Protein 5OLU (pdb70)

Secondary structure (DSSP, 8-state):
---SEEEEEE-TTSS-EEEEEEE--SSPP-EEEEEE--TT--GGGGHHHHHHHHHTTEEEEEEEPTTSHHHHHHHT-SS---SS-TTHHHHHHHHHHHHHHHHSTTS-EEEEEETHHHHHHHHHHHHS-TTEEEEEEES--SS-TTHHHHHHHHHHHHHTT-TTS--HHHHHHHHTTTTTTSSS-SSTTGGG-S-HHHHHHHHH-TTS-SSS---HHHHHHHHHHHHTT-HHHHHTTS-TTS-EEEEEETT-GGGTTTHHHHHHHHHHHHTT--EEEEEETT--S-TTT-TTTHHHHHHHHHHHHHHHH-

Structure (mmCIF, N/CA/C/O backbone):
data_5OLU
#
_entry.id   5OLU
#
_cell.length_a   137.644
_cell.length_b   137.644
_cell.length_c   83.636
_cell.angle_alpha   90.00
_cell.angle_beta   90.00
_cell.angle_gamma   120.00
#
_symmetry.space_group_name_H-M   'P 63 2 2'
#
loop_
_entity.id
_entity.type
_entity.pdbx_description
1 polymer 'Alpha/beta hydrolase family protein'
2 non-polymer GLYCEROL
3 non-polymer 'CHLORIDE ION'
4 non-polymer DI(HYDROXYETHYL)ETHER
5 non-polymer 'ACETATE ION'
6 water water
#
loop_
_atom_site.group_PDB
_atom_site.id
_atom_site.type_symbol
_atom_site.label_atom_id
_atom_site.label_alt_id
_atom_site.label_comp_id
_atom_site.label_asym_id
_atom_site.label_entity_id
_atom_site.label_seq_id
_atom_site.pdbx_PDB_ins_code
_atom_site.Cartn_x
_atom_site.Cartn_y
_atom_site.Cartn_z
_atom_site.occupancy
_atom_site.B_iso_or_equiv
_atom_site.auth_seq_id
_atom_site.auth_comp_id
_atom_site.auth_asym_id
_atom_site.auth_atom_id
_atom_site.pdbx_PDB_model_num
ATOM 1 N N . THR A 1 36 ? -37.507 -16.133 -0.737 1.00 67.74 0 THR A N 1
ATOM 2 C CA . THR A 1 36 ? -38.042 -17.282 -1.462 1.00 68.89 0 THR A CA 1
ATOM 3 C C . THR A 1 36 ? -38.233 -16.967 -2.956 1.00 60.65 0 THR A C 1
ATOM 4 O O . THR A 1 36 ? -39.197 -16.313 -3.345 1.00 57.45 0 THR A O 1
ATOM 8 N N . MET A 1 37 ? -37.301 -17.443 -3.781 1.00 37.95 1 MET A N 1
ATOM 9 C CA . MET A 1 37 ? -37.305 -17.190 -5.218 1.00 25.12 1 MET A CA 1
ATOM 10 C C . MET A 1 37 ? -38.167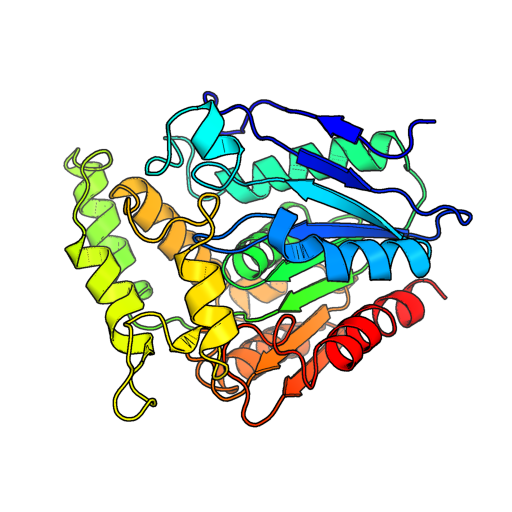 -18.214 -5.941 1.00 26.85 1 MET A C 1
ATOM 11 O O . MET A 1 37 ? -38.183 -19.393 -5.574 1.00 26.98 1 MET A O 1
ATOM 17 N N . ALA A 1 38 ? -38.870 -17.762 -6.987 1.00 19.25 2 ALA A N 1
ATOM 18 C CA . ALA A 1 38 ? -39.593 -18.682 -7.852 1.00 12.92 2 ALA A CA 1
ATOM 19 C C . ALA A 1 38 ? -38.648 -19.135 -8.963 1.00 29.17 2 ALA A C 1
ATOM 20 O O . ALA A 1 38 ? -37.612 -19.751 -8.684 1.00 29.82 2 ALA A O 1
ATOM 22 N N . PHE A 1 39 ? -38.979 -18.818 -10.211 1.00 16.66 3 PHE A N 1
ATOM 23 C CA . PHE A 1 39 ? -38.163 -19.189 -11.373 1.00 12.21 3 PHE A CA 1
ATOM 24 C C . PHE A 1 39 ? -36.749 -18.629 -11.280 1.00 14.54 3 PHE A C 1
ATOM 25 O O . PHE A 1 39 ? -36.562 -17.433 -11.065 1.00 15.96 3 PHE A O 1
ATOM 42 N N . GLN A 1 40 ? -35.751 -19.494 -11.489 1.00 11.83 4 GLN A N 1
ATOM 43 C CA . GLN A 1 40 ? -34.351 -19.108 -11.348 1.00 13.24 4 GLN A CA 1
ATOM 44 C C . GLN A 1 40 ? -33.527 -19.603 -12.520 1.00 13.74 4 GLN A C 1
ATOM 45 O O . GLN A 1 40 ? -33.724 -20.714 -13.012 1.00 12.33 4 GLN A O 1
ATOM 59 N N . GLU A 1 41 ? -32.586 -18.765 -12.936 1.00 13.39 5 GLU A N 1
ATOM 60 C CA . GLU A 1 41 ? -31.634 -19.060 -13.996 1.00 12.26 5 GLU A CA 1
ATOM 61 C C . GLU A 1 41 ? -30.251 -18.878 -13.391 1.00 17.97 5 GLU A C 1
ATOM 62 O O . GLU A 1 41 ? -29.870 -17.754 -13.032 1.00 18.28 5 GLU A O 1
ATOM 74 N N . LEU A 1 42 ? -29.505 -19.974 -13.248 1.00 15.00 6 LEU A N 1
ATOM 75 C CA . LEU A 1 42 ? -28.294 -19.935 -12.442 1.00 17.46 6 LEU A CA 1
ATOM 76 C C . LEU A 1 42 ? -27.145 -20.656 -13.132 1.00 16.99 6 LEU A C 1
ATOM 77 O O . LEU A 1 42 ? -27.286 -21.256 -14.202 1.00 13.96 6 LEU A O 1
ATOM 93 N N . SER A 1 43 ? -25.977 -20.569 -12.504 1.00 17.69 7 SER A N 1
ATOM 94 C CA A SER A 1 43 ? -24.789 -21.215 -13.029 0.51 19.56 7 SER A CA 1
ATOM 95 C CA B SER A 1 43 ? -24.792 -21.226 -13.027 0.49 19.66 7 SER A CA 1
ATOM 96 C C . SER A 1 43 ? -23.905 -21.615 -11.858 1.00 20.00 7 SER A C 1
ATOM 97 O O . SER A 1 43 ? -23.864 -20.926 -10.836 1.00 19.13 7 SER A O 1
ATOM 110 N N . PHE A 1 44 ? -23.202 -22.738 -12.011 1.00 17.52 8 PHE A N 1
ATOM 111 C CA . PHE A 1 44 ? -22.210 -23.143 -11.022 1.00 18.10 8 PHE A CA 1
ATOM 112 C C . PHE A 1 44 ? -21.035 -23.810 -11.727 1.00 18.65 8 PHE A C 1
ATOM 113 O O . PHE A 1 44 ? -21.188 -24.387 -12.809 1.00 15.26 8 PHE A O 1
ATOM 130 N N . GLN A 1 45 ? -19.859 -23.739 -11.103 1.00 19.47 9 GLN A N 1
ATOM 131 C CA . GLN A 1 45 ? -18.685 -24.346 -11.713 1.00 20.52 9 GLN A CA 1
ATOM 132 C C . GLN A 1 45 ? -18.780 -25.864 -11.664 1.00 18.39 9 GLN A C 1
ATOM 133 O O . GLN A 1 45 ? -19.129 -26.460 -10.635 1.00 17.91 9 GLN A O 1
ATOM 147 N N . SER A 1 46 ? -18.445 -26.483 -12.791 1.00 16.78 10 SER A N 1
ATOM 148 C CA . SER A 1 46 ? -18.435 -27.931 -12.915 1.00 17.81 10 SER A CA 1
ATOM 149 C C . SER A 1 46 ? -17.344 -28.561 -12.057 1.00 17.75 10 SER A C 1
ATOM 150 O O . SER A 1 46 ? -16.308 -27.952 -11.764 1.00 17.74 10 SER A O 1
ATOM 158 N N . PHE A 1 47 ? -17.596 -29.809 -11.670 1.00 15.32 11 PHE A N 1
ATOM 159 C CA . PHE A 1 47 ? -16.579 -30.673 -11.084 1.00 16.20 11 PHE A CA 1
ATOM 160 C C . PHE A 1 47 ? -15.328 -30.762 -11.958 1.00 17.05 11 PHE A C 1
ATOM 161 O O . PHE A 1 47 ? -14.232 -31.007 -11.436 1.00 18.17 11 PHE A O 1
ATOM 178 N N . ASN A 1 48 ? -15.446 -30.540 -13.274 1.00 18.04 12 ASN A N 1
ATOM 179 C CA . ASN A 1 48 ? -14.250 -30.628 -14.110 1.00 17.96 12 ASN A CA 1
ATOM 180 C C . ASN A 1 48 ? -13.351 -29.411 -13.966 1.00 21.70 12 ASN A C 1
ATOM 181 O O . ASN A 1 48 ? -12.221 -29.422 -14.484 1.00 20.49 12 ASN A O 1
ATOM 192 N N . GLY A 1 49 ? -13.796 -28.391 -13.237 1.00 20.82 13 GLY A N 1
ATOM 193 C CA . GLY A 1 49 ? -12.957 -27.258 -12.932 1.00 21.52 13 GLY A CA 1
ATOM 194 C C . GLY A 1 49 ? -12.842 -26.228 -14.027 1.00 24.65 13 GLY A C 1
ATOM 195 O O . GLY A 1 49 ? -12.063 -25.278 -13.871 1.00 25.32 13 GLY A O 1
ATOM 199 N N . LYS A 1 50 ? -13.565 -26.381 -15.133 1.00 20.39 14 LYS A N 1
ATOM 200 C CA . LYS A 1 50 ? -13.463 -25.372 -16.185 1.00 23.45 14 LYS A CA 1
ATOM 201 C C . LYS A 1 50 ? -14.814 -24.885 -16.689 1.00 23.64 14 LYS A C 1
ATOM 202 O O . LYS A 1 50 ? -14.986 -23.678 -16.870 1.00 27.66 14 LYS A O 1
ATOM 221 N N . ASP A 1 51 ? -15.779 -25.775 -16.910 1.00 20.87 15 ASP A N 1
ATOM 222 C CA . ASP A 1 51 ? -17.053 -25.352 -17.476 1.00 17.80 15 ASP A CA 1
ATOM 223 C C . ASP A 1 51 ? -17.944 -24.741 -16.401 1.00 18.47 15 ASP A C 1
ATOM 224 O O . ASP A 1 51 ? -17.945 -25.184 -15.254 1.00 21.04 15 ASP A O 1
ATOM 233 N N . ASN A 1 52 ? -18.696 -23.709 -16.779 1.00 16.89 16 ASN A N 1
ATOM 234 C CA . ASN A 1 52 ? -19.765 -23.171 -15.938 1.00 17.09 16 ASN A CA 1
ATOM 235 C C . ASN A 1 52 ? -21.069 -23.821 -16.386 1.00 15.51 16 ASN A C 1
ATOM 236 O O . ASN A 1 52 ? -21.544 -23.570 -17.499 1.00 15.59 16 ASN A O 1
ATOM 247 N N . VAL A 1 53 ? -21.645 -24.632 -15.508 1.00 13.51 17 VAL A N 1
ATOM 248 C CA . VAL A 1 53 ? -22.850 -25.383 -15.803 1.00 14.03 17 VAL A CA 1
ATOM 249 C C . VAL A 1 53 ? -24.043 -24.451 -15.682 1.00 13.20 17 VAL A C 1
ATOM 250 O O . VAL A 1 53 ? -24.202 -23.758 -14.672 1.00 16.15 17 VAL A O 1
ATOM 263 N N . LYS A 1 54 ? -24.875 -24.427 -16.706 1.00 12.22 18 LYS A N 1
ATOM 264 C CA . LYS A 1 54 ? -26.072 -23.608 -16.694 1.00 12.31 18 LYS A CA 1
ATOM 265 C C . LYS A 1 54 ? -27.254 -24.441 -16.218 1.00 14.04 18 LYS A C 1
ATOM 266 O O . LYS A 1 54 ? -27.435 -25.587 -16.644 1.00 12.41 18 LYS A O 1
ATOM 285 N N . ALA A 1 55 ? -28.065 -23.854 -15.338 1.00 11.91 19 ALA A N 1
ATOM 286 C CA . ALA A 1 55 ? -29.148 -24.589 -14.698 1.00 10.34 19 ALA A CA 1
ATOM 287 C C . ALA A 1 55 ? -30.341 -23.680 -14.445 1.00 11.67 19 ALA A C 1
ATOM 288 O O . ALA A 1 55 ? -30.239 -22.449 -14.488 1.00 12.26 19 ALA A O 1
ATOM 295 N N . TRP A 1 56 ? -31.495 -24.324 -14.209 1.00 12.46 20 TRP A N 1
ATOM 296 C CA . TRP A 1 56 ? -32.745 -23.629 -13.937 1.00 12.86 20 TRP A CA 1
ATOM 297 C C . TRP A 1 56 ? -33.460 -24.330 -12.798 1.00 11.36 20 TRP A C 1
ATOM 298 O O . TRP A 1 56 ? -33.329 -25.542 -12.616 1.00 12.90 20 TRP A O 1
ATOM 319 N N . ILE A 1 57 ? -34.192 -23.541 -12.022 1.00 10.87 21 ILE A N 1
ATOM 320 C CA . ILE A 1 57 ? -35.120 -24.046 -11.017 1.00 9.27 21 ILE A CA 1
ATOM 321 C C . ILE A 1 57 ? -36.490 -23.484 -11.334 1.00 11.36 21 ILE A C 1
ATOM 322 O O . ILE A 1 57 ? -36.641 -22.277 -11.571 1.00 11.84 21 ILE A O 1
ATOM 338 N N . TYR A 1 58 ? -37.483 -24.366 -11.345 1.00 9.44 22 TYR A N 1
ATOM 339 C CA . TYR A 1 58 ? -38.859 -24.034 -11.687 1.00 9.12 22 TYR A CA 1
ATOM 340 C C . TYR A 1 58 ? -39.729 -24.394 -10.495 1.00 10.51 22 TYR A C 1
ATOM 341 O O . TYR A 1 58 ? -39.680 -25.531 -10.021 1.00 11.14 22 TYR A O 1
ATOM 359 N N . THR A 1 59 ? -40.466 -23.438 -9.991 1.00 12.29 23 THR A N 1
ATOM 360 C CA . THR A 1 59 ? -41.211 -23.655 -8.757 1.00 14.05 23 THR A CA 1
ATOM 361 C C . THR A 1 59 ? -42.721 -23.708 -9.024 1.00 14.68 23 THR A C 1
ATOM 362 O O . THR A 1 59 ? -43.230 -23.051 -9.943 1.00 13.94 23 THR A O 1
ATOM 373 N N . PRO A 1 60 ? -43.457 -24.510 -8.258 1.00 10.42 24 PRO A N 1
ATOM 374 C CA . PRO A 1 60 ? -44.918 -24.549 -8.400 1.00 11.57 24 PRO A CA 1
ATOM 375 C C . PRO A 1 60 ? -45.558 -23.294 -7.827 1.00 10.79 24 PRO A C 1
ATOM 376 O O . PRO A 1 60 ? -44.996 -22.628 -6.955 1.00 12.42 24 PRO A O 1
ATOM 387 N N . ILE A 1 61 ? -46.780 -22.986 -8.282 1.00 10.80 25 ILE A N 1
ATOM 388 C CA . ILE A 1 61 ? -47.504 -21.920 -7.601 1.00 11.00 25 ILE A CA 1
ATOM 389 C C . ILE A 1 61 ? -48.140 -22.456 -6.313 1.00 13.48 25 ILE A C 1
ATOM 390 O O . ILE A 1 61 ? -48.327 -21.698 -5.351 1.00 13.17 25 ILE A O 1
ATOM 406 N N . ARG A 1 62 ? -48.480 -23.747 -6.267 1.00 11.71 26 ARG A N 1
ATOM 407 C CA . ARG A 1 62 ? -49.067 -24.320 -5.062 1.00 12.31 26 ARG A CA 1
ATOM 408 C C . ARG A 1 62 ? -47.976 -24.591 -4.034 1.00 14.23 26 ARG A C 1
ATOM 409 O O . ARG A 1 62 ? -46.781 -24.600 -4.346 1.00 13.53 26 ARG A O 1
ATOM 430 N N . LYS A 1 63 ? -48.398 -24.798 -2.792 1.00 13.73 27 LYS A N 1
ATOM 431 C CA . LYS A 1 63 ? -47.443 -25.123 -1.743 1.00 13.22 27 LYS A CA 1
ATOM 432 C C . LYS A 1 63 ? -46.607 -26.321 -2.191 1.00 12.53 27 LYS A C 1
ATOM 433 O O . LYS A 1 63 ? -47.177 -27.346 -2.577 1.00 12.60 27 LYS A O 1
ATOM 452 N N . PRO A 1 64 ? -45.288 -26.226 -2.177 1.00 13.83 28 PRO A N 1
ATOM 453 C CA . PRO A 1 64 ? -44.468 -27.348 -2.653 1.00 12.95 28 PRO A CA 1
ATOM 454 C C . PRO A 1 64 ? -44.639 -28.646 -1.852 1.00 13.56 28 PRO A C 1
ATOM 455 O O . PRO A 1 64 ? -44.709 -28.607 -0.631 1.00 11.66 28 PRO A O 1
ATOM 466 N N . ARG A 1 65 ? -44.712 -29.772 -2.557 1.00 10.80 29 ARG A N 1
ATOM 467 C CA . ARG A 1 65 ? -44.861 -31.083 -1.936 1.00 13.04 29 ARG A CA 1
ATOM 468 C C . ARG A 1 65 ? -43.637 -31.979 -2.131 1.00 10.78 29 ARG A C 1
ATOM 469 O O . ARG A 1 65 ? -43.451 -32.949 -1.423 1.00 11.79 29 ARG A O 1
ATOM 490 N N . GLY A 1 66 ? -42.828 -31.653 -3.125 1.00 12.15 30 GLY A N 1
ATOM 491 C CA . GLY A 1 66 ? -41.640 -32.419 -3.434 1.00 10.89 30 GLY A CA 1
ATOM 492 C C . GLY A 1 66 ? -40.740 -31.718 -4.428 1.00 11.01 30 GLY A C 1
ATOM 493 O O . GLY A 1 66 ? -41.093 -30.684 -4.959 1.00 9.94 30 GLY A O 1
ATOM 497 N N . ILE A 1 67 ? -39.577 -32.310 -4.662 1.00 8.93 31 ILE A N 1
ATOM 498 C CA . ILE A 1 67 ? -38.603 -31.822 -5.641 1.00 8.37 31 ILE A CA 1
ATOM 499 C C . ILE A 1 67 ? -38.324 -32.933 -6.639 1.00 8.07 31 ILE A C 1
ATOM 500 O O . ILE A 1 67 ? -38.109 -34.079 -6.234 1.00 9.24 31 ILE A O 1
ATOM 516 N N . VAL A 1 68 ? -38.295 -32.600 -7.925 1.00 8.81 32 VAL A N 1
ATOM 517 C CA . VAL A 1 68 ? -37.820 -33.516 -8.959 1.00 9.08 32 VAL A CA 1
ATOM 518 C C . VAL A 1 68 ? -36.635 -32.872 -9.672 1.00 7.36 32 VAL A C 1
ATOM 519 O O . VAL A 1 68 ? -36.747 -31.763 -10.216 1.00 9.96 32 VAL A O 1
ATOM 532 N N . GLN A 1 69 ? -35.502 -33.573 -9.690 1.00 8.92 33 GLN A N 1
ATOM 533 C CA . GLN A 1 69 ? -34.338 -33.147 -10.459 1.00 9.58 33 GLN A CA 1
ATOM 534 C C . GLN A 1 69 ? -34.329 -33.927 -11.770 1.00 8.67 33 GLN A C 1
ATOM 535 O O . GLN A 1 69 ? -34.329 -35.159 -11.756 1.00 10.14 33 GLN A O 1
ATOM 549 N N . VAL A 1 70 ? -34.348 -33.208 -12.888 1.00 8.22 34 VAL A N 1
ATOM 550 C CA . VAL A 1 70 ? -34.494 -33.788 -14.221 1.00 10.26 34 VAL A CA 1
ATOM 551 C C . VAL A 1 70 ? -33.123 -33.802 -14.885 1.00 10.70 34 VAL A C 1
ATOM 552 O O . VAL A 1 70 ? -32.468 -32.757 -14.992 1.00 9.95 34 VAL A O 1
ATOM 565 N N . VAL A 1 71 ? -32.676 -34.990 -15.310 1.00 8.50 35 VAL A N 1
ATOM 566 C CA . VAL A 1 71 ? -31.313 -35.199 -15.818 1.00 7.67 35 VAL A CA 1
ATOM 567 C C . VAL A 1 71 ? -31.403 -35.650 -17.273 1.00 8.93 35 VAL A C 1
ATOM 568 O O . VAL A 1 71 ? -31.842 -36.778 -17.547 1.00 8.16 35 VAL A O 1
ATOM 581 N N . HIS A 1 72 ? -30.985 -34.785 -18.202 1.00 10.60 36 HIS A N 1
ATOM 582 C CA . HIS A 1 72 ? -31.143 -35.056 -19.628 1.00 10.14 36 HIS A CA 1
ATOM 583 C C . HIS A 1 72 ? -30.062 -36.023 -20.115 1.00 11.25 36 HIS A C 1
ATOM 584 O O . HIS A 1 72 ? -29.087 -36.329 -19.410 1.00 11.00 36 HIS A O 1
ATOM 598 N N . GLY A 1 73 ? -30.238 -36.494 -21.356 1.00 10.13 37 GLY A N 1
ATOM 599 C CA . GLY A 1 73 ? -29.363 -37.483 -21.949 1.00 9.67 37 GLY A CA 1
ATOM 600 C C . GLY A 1 73 ? -28.349 -36.941 -22.956 1.00 10.63 37 GLY A C 1
ATOM 601 O O . GLY A 1 73 ? -28.108 -35.738 -23.086 1.00 10.96 37 GLY A O 1
ATOM 605 N N . PHE A 1 74 ? -27.698 -37.885 -23.640 1.00 12.99 38 PHE A N 1
ATOM 606 C CA . PHE A 1 74 ? -26.580 -37.574 -24.523 1.00 11.40 38 PHE A CA 1
ATOM 607 C C . PHE A 1 74 ? -27.079 -36.789 -25.721 1.00 10.95 38 PHE A C 1
ATOM 608 O O . PHE A 1 74 ? -28.051 -37.186 -26.367 1.00 13.17 38 PHE A O 1
ATOM 625 N N . GLY A 1 75 ? -26.424 -35.668 -25.992 1.00 12.25 39 GLY A N 1
ATOM 626 C CA . GLY A 1 75 ? -26.684 -34.856 -27.162 1.00 11.50 39 GLY A CA 1
ATOM 627 C C . GLY A 1 75 ? -27.918 -33.994 -27.102 1.00 14.09 39 GLY A C 1
ATOM 628 O O . GLY A 1 75 ? -28.265 -33.380 -28.117 1.00 14.46 39 GLY A O 1
ATOM 632 N N . GLU A 1 76 ? -28.612 -33.951 -25.964 1.00 11.52 40 GLU A N 1
ATOM 633 C CA . GLU A 1 76 ? -29.776 -33.086 -25.847 1.00 10.81 40 GLU A CA 1
ATOM 634 C C . GLU A 1 76 ? -29.524 -32.076 -24.733 1.00 10.24 40 GLU A C 1
ATOM 635 O O . GLU A 1 76 ? -28.370 -31.758 -24.427 1.00 12.23 40 GLU A O 1
ATOM 647 N N . HIS A 1 77 ? -30.586 -31.496 -24.187 1.00 10.91 41 HIS A N 1
ATOM 648 C CA . HIS A 1 77 ? -30.446 -30.446 -23.193 1.00 10.94 41 HIS A CA 1
ATOM 649 C C . HIS A 1 77 ? -31.728 -30.396 -22.377 1.00 12.44 41 HIS A C 1
ATOM 650 O O . HIS A 1 77 ? -32.752 -30.987 -22.749 1.00 10.37 41 HIS A O 1
ATOM 664 N N . SER A 1 78 ? -31.680 -29.631 -21.279 1.00 9.22 42 SER A N 1
ATOM 665 C CA . SER A 1 78 ? -32.747 -29.698 -20.285 1.00 8.04 42 SER A CA 1
ATOM 666 C C . SER A 1 78 ? -34.008 -28.958 -20.698 1.00 10.73 42 SER A C 1
ATOM 667 O O . SER A 1 78 ? -35.078 -29.228 -20.140 1.00 11.38 42 SER A O 1
ATOM 675 N N . ARG A 1 79 ? -33.911 -27.993 -21.591 1.00 10.66 43 ARG A N 1
ATOM 676 C CA . ARG A 1 79 ? -35.092 -27.225 -21.936 1.00 8.32 43 ARG A CA 1
ATOM 677 C C . ARG A 1 79 ? -35.952 -27.926 -22.975 1.00 13.94 43 ARG A C 1
ATOM 678 O O . ARG A 1 79 ? -37.034 -27.425 -23.304 1.00 15.83 43 ARG A O 1
ATOM 699 N N . ARG A 1 80 ? -35.541 -29.109 -23.450 1.00 10.62 44 ARG A N 1
ATOM 700 C CA . ARG A 1 80 ? -36.489 -29.973 -24.146 1.00 8.76 44 ARG A CA 1
ATOM 701 C C . ARG A 1 80 ? -37.593 -30.467 -23.223 1.00 9.16 44 ARG A C 1
ATOM 702 O O . ARG A 1 80 ? -38.647 -30.919 -23.706 1.00 10.64 44 ARG A O 1
ATOM 723 N N . TYR A 1 81 ? -37.363 -30.401 -21.915 1.00 9.73 45 TYR A N 1
ATOM 724 C CA . TYR A 1 81 ? -38.238 -30.987 -20.925 1.00 7.62 45 TYR A CA 1
ATOM 725 C C . TYR A 1 81 ? -39.280 -30.029 -20.390 1.00 8.41 45 TYR A C 1
ATOM 726 O O . TYR A 1 81 ? -39.947 -30.376 -19.420 1.00 10.62 45 TYR A O 1
ATOM 744 N N . LEU A 1 82 ? -39.490 -28.864 -21.022 1.00 8.53 46 LEU A N 1
ATOM 745 C CA . LEU A 1 82 ? -40.407 -27.886 -20.441 1.00 7.85 46 LEU A CA 1
ATOM 746 C C . LEU A 1 82 ? -41.802 -28.457 -20.225 1.00 10.14 46 LEU A C 1
ATOM 747 O O . LEU A 1 82 ? -42.435 -28.157 -19.211 1.00 8.02 46 LEU A O 1
ATOM 763 N N . HIS A 1 83 ? -42.323 -29.252 -21.163 1.00 8.59 47 HIS A N 1
ATOM 764 C CA . HIS A 1 83 ? -43.686 -29.746 -20.978 1.00 10.64 47 HIS A CA 1
ATOM 765 C C . HIS A 1 83 ? -43.785 -30.582 -19.710 1.00 8.75 47 HIS A C 1
ATOM 766 O O . HIS A 1 83 ? -44.687 -30.384 -18.889 1.00 9.61 47 HIS A O 1
ATOM 780 N N . MET A 1 84 ? -42.833 -31.493 -19.517 1.00 9.18 48 MET A N 1
ATOM 781 C CA . MET A 1 84 ? -42.822 -32.328 -18.317 1.00 9.53 48 MET A CA 1
ATOM 782 C C . MET A 1 84 ? -42.608 -31.494 -17.062 1.00 8.00 48 MET A C 1
ATOM 783 O O . MET A 1 84 ? -43.250 -31.729 -16.025 1.00 10.20 48 MET A O 1
ATOM 797 N N . ILE A 1 85 ? -41.692 -30.532 -17.138 1.00 7.96 49 ILE A N 1
ATOM 798 C CA . ILE A 1 85 ? -41.370 -29.680 -15.992 1.00 7.39 49 ILE A CA 1
ATOM 799 C C . ILE A 1 85 ? -42.612 -28.933 -15.531 1.00 11.00 49 ILE A C 1
ATOM 800 O O . ILE A 1 85 ? -42.917 -28.867 -14.328 1.00 10.23 49 ILE A O 1
ATOM 816 N N . LEU A 1 86 ? -43.344 -28.348 -16.481 1.00 10.66 50 LEU A N 1
ATOM 817 C CA . LEU A 1 86 ? -44.567 -27.640 -16.133 1.00 8.47 50 LEU A CA 1
ATOM 818 C C . LEU A 1 86 ? -45.583 -28.583 -15.501 1.00 9.37 50 LEU A C 1
ATOM 819 O O . LEU A 1 86 ? -46.273 -28.208 -14.546 1.00 11.12 50 LEU A O 1
ATOM 835 N N . LYS A 1 87 ? -45.728 -29.801 -16.047 1.00 9.23 51 LYS A N 1
ATOM 836 C CA . LYS A 1 87 ? -46.635 -30.764 -15.433 1.00 10.85 51 LYS A CA 1
ATOM 837 C C . LYS A 1 87 ? -46.225 -31.075 -13.997 1.00 7.59 51 LYS A C 1
ATOM 838 O O . LYS A 1 87 ? -47.089 -31.171 -13.114 1.00 9.93 51 LYS A O 1
ATOM 857 N N . PHE A 1 88 ? -44.922 -31.267 -13.753 1.00 9.35 52 PHE A N 1
ATOM 858 C CA . PHE A 1 88 ? -44.448 -31.467 -12.386 1.00 8.69 52 PHE A CA 1
ATOM 859 C C . PHE A 1 88 ? -44.804 -30.271 -11.507 1.00 8.68 52 PHE A C 1
ATOM 860 O O . PHE A 1 88 ? -45.250 -30.440 -10.362 1.00 8.97 52 PHE A O 1
ATOM 877 N N . ASN A 1 89 ? -44.597 -29.048 -12.016 1.00 9.29 53 ASN A N 1
ATOM 878 C CA . ASN A 1 89 ? -44.949 -27.854 -11.246 1.00 10.50 53 ASN A CA 1
ATOM 879 C C . ASN A 1 89 ? -46.435 -27.861 -10.882 1.00 9.37 53 ASN A C 1
ATOM 880 O O . ASN A 1 89 ? -46.811 -27.517 -9.757 1.00 9.98 53 ASN A O 1
ATOM 891 N N . GLU A 1 90 ? -47.300 -28.198 -11.842 1.00 7.78 54 GLU A N 1
ATOM 892 C CA . GLU A 1 90 ? -48.732 -28.216 -11.569 1.00 9.25 54 GLU A CA 1
ATOM 893 C C . GLU A 1 90 ? -49.093 -29.277 -10.544 1.00 8.55 54 GLU A C 1
ATOM 894 O O . GLU A 1 90 ? -50.086 -29.117 -9.817 1.00 10.20 54 GLU A O 1
ATOM 906 N N . ALA A 1 91 ? -48.289 -30.344 -10.438 1.00 11.16 55 ALA A N 1
ATOM 907 C CA . ALA A 1 91 ? -48.481 -31.351 -9.398 1.00 10.57 55 ALA A CA 1
ATOM 908 C C . ALA A 1 91 ? -47.992 -30.898 -8.030 1.00 12.28 55 ALA A C 1
ATOM 909 O O . ALA A 1 91 ? -48.225 -31.613 -7.044 1.00 14.11 55 ALA A O 1
ATOM 916 N N . GLY A 1 92 ? -47.358 -29.732 -7.944 1.00 12.81 56 GLY A N 1
ATOM 917 C CA . GLY A 1 92 ? -46.818 -29.228 -6.700 1.00 11.67 56 GLY A CA 1
ATOM 918 C C . GLY A 1 92 ? -45.338 -29.486 -6.477 1.00 13.10 56 GLY A C 1
ATOM 919 O O . GLY A 1 92 ? -44.873 -29.365 -5.332 1.00 13.39 56 GLY A O 1
ATOM 923 N N . PHE A 1 93 ? -44.582 -29.823 -7.524 1.00 9.02 57 PHE A N 1
ATOM 924 C CA . PHE A 1 93 ? -43.166 -30.144 -7.375 1.00 7.48 57 PHE A CA 1
ATOM 925 C C . PHE A 1 93 ? -42.289 -28.990 -7.845 1.00 9.32 57 PHE A C 1
ATOM 926 O O . PHE A 1 93 ? -42.501 -28.430 -8.928 1.00 11.83 57 PHE A O 1
ATOM 943 N N . VAL A 1 94 ? -41.285 -28.665 -7.030 1.00 9.96 58 VAL A N 1
ATOM 944 C CA . VAL A 1 94 ? -40.128 -27.906 -7.496 1.00 8.91 58 VAL A CA 1
ATOM 945 C C . VAL A 1 94 ? -39.321 -28.774 -8.450 1.00 10.84 58 VAL A C 1
ATOM 946 O O . VAL A 1 94 ? -39.159 -29.981 -8.226 1.00 11.45 58 VAL A O 1
ATOM 959 N N . VAL A 1 95 ? -38.802 -28.171 -9.524 1.00 9.73 59 VAL A N 1
ATOM 960 C CA . VAL A 1 95 ? -38.008 -28.900 -10.510 1.00 9.58 59 VAL A CA 1
ATOM 961 C C . VAL A 1 95 ? -36.684 -28.178 -10.691 1.00 10.59 59 VAL A C 1
ATOM 962 O O . VAL A 1 95 ? -36.657 -26.954 -10.844 1.00 10.91 59 VAL A O 1
ATOM 975 N N . ALA A 1 96 ? -35.586 -28.936 -10.663 1.00 9.28 60 ALA A N 1
ATOM 976 C CA . ALA A 1 96 ? -34.249 -28.422 -10.935 1.00 7.23 60 ALA A CA 1
ATOM 977 C C . ALA A 1 96 ? -33.682 -29.207 -12.104 1.00 8.26 60 ALA A C 1
ATOM 978 O O . ALA A 1 96 ? -33.815 -30.433 -12.153 1.00 8.52 60 ALA A O 1
ATOM 985 N N . ALA A 1 97 ? -33.046 -28.502 -13.039 1.00 10.88 61 ALA A N 1
ATOM 986 C CA . ALA A 1 97 ? -32.404 -29.168 -14.161 1.00 8.35 61 ALA A CA 1
ATOM 987 C C . ALA A 1 97 ? -31.228 -28.340 -14.656 1.00 11.08 61 ALA A C 1
ATOM 988 O O . ALA A 1 97 ? -31.320 -27.112 -14.708 1.00 11.71 61 ALA A O 1
ATOM 995 N N . ASP A 1 98 ? -30.148 -29.016 -15.060 1.00 11.32 62 ASP A N 1
ATOM 996 C CA . ASP A 1 98 ? -29.016 -28.346 -15.691 1.00 9.21 62 ASP A CA 1
ATOM 997 C C . ASP A 1 98 ? -28.740 -28.933 -17.072 1.00 9.82 62 ASP A C 1
ATOM 998 O O . ASP A 1 98 ? -29.163 -30.049 -17.406 1.00 10.84 62 ASP A O 1
ATOM 1007 N N . ASP A 1 99 ? -28.027 -28.140 -17.866 1.00 11.41 63 ASP A N 1
ATOM 1008 C CA . ASP A 1 99 ? -27.401 -28.597 -19.100 1.00 10.13 63 ASP A CA 1
ATOM 1009 C C . ASP A 1 99 ? -26.007 -29.109 -18.733 1.00 11.48 63 ASP A C 1
ATOM 1010 O O . ASP A 1 99 ? -25.168 -28.350 -18.230 1.00 11.62 63 ASP A O 1
ATOM 1019 N N . HIS A 1 100 ? -25.771 -30.398 -18.936 1.00 11.34 64 HIS A N 1
ATOM 1020 C CA . HIS A 1 100 ? -24.532 -31.003 -18.477 1.00 13.93 64 HIS A CA 1
ATOM 1021 C C . HIS A 1 100 ? -23.344 -30.450 -19.266 1.00 13.26 64 HIS A C 1
ATOM 1022 O O . HIS A 1 100 ? -23.484 -29.827 -20.336 1.00 12.89 64 HIS A O 1
ATOM 1037 N N . VAL A 1 101 ? -22.143 -30.697 -18.739 1.00 11.73 65 VAL A N 1
ATOM 1038 C CA . VAL A 1 101 ? -20.955 -30.280 -19.468 1.00 12.74 65 VAL A CA 1
ATOM 1039 C C . VAL A 1 101 ? -21.006 -30.890 -20.858 1.00 14.38 65 VAL A C 1
ATOM 1040 O O . VAL A 1 101 ? -21.485 -32.014 -21.051 1.00 14.54 65 VAL A O 1
ATOM 1053 N N . GLY A 1 102 ? -20.535 -30.135 -21.842 1.00 13.87 66 GLY A N 1
ATOM 1054 C CA . GLY A 1 102 ? -20.573 -30.583 -23.217 1.00 13.63 66 GLY A CA 1
ATOM 1055 C C . GLY A 1 102 ? -21.931 -30.512 -23.881 1.00 12.57 66 GLY A C 1
ATOM 1056 O O . GLY A 1 102 ? -22.039 -30.927 -25.042 1.00 12.84 66 GLY A O 1
ATOM 1060 N N . HIS A 1 103 ? -22.951 -29.952 -23.213 1.00 12.43 67 HIS A N 1
ATOM 1061 C CA . HIS A 1 103 ? -24.326 -29.986 -23.697 1.00 12.43 67 HIS A CA 1
ATOM 1062 C C . HIS A 1 103 ? -25.010 -28.630 -23.556 1.00 15.49 67 HIS A C 1
ATOM 1063 O O . HIS A 1 103 ? -24.688 -27.833 -22.677 1.00 14.95 67 HIS A O 1
ATOM 1077 N N . GLY A 1 104 ? -25.968 -28.382 -24.444 1.00 13.06 68 GLY A N 1
ATOM 1078 C CA . GLY A 1 104 ? -26.905 -27.290 -24.270 1.00 13.79 68 GLY A CA 1
ATOM 1079 C C . GLY A 1 104 ? -26.251 -25.938 -24.076 1.00 12.34 68 GLY A C 1
ATOM 1080 O O . GLY A 1 104 ? -25.243 -25.603 -24.703 1.00 14.31 68 GLY A O 1
ATOM 1084 N N . LYS A 1 105 ? -26.857 -25.129 -23.198 1.00 12.20 69 LYS A N 1
ATOM 1085 C CA . LYS A 1 105 ? -26.380 -23.771 -22.991 1.00 13.21 69 LYS A CA 1
ATOM 1086 C C . LYS A 1 105 ? -25.022 -23.759 -22.312 1.00 13.75 69 LYS A C 1
ATOM 1087 O O . LYS A 1 105 ? -24.246 -22.815 -22.489 1.00 15.09 69 LYS A O 1
ATOM 1106 N N . THR A 1 106 ? -24.717 -24.801 -21.537 1.00 15.44 70 THR A N 1
ATOM 1107 C CA . THR A 1 106 ? -23.385 -24.925 -20.947 1.00 14.00 70 THR A CA 1
ATOM 1108 C C . THR A 1 106 ? -22.318 -24.991 -22.035 1.00 14.65 70 THR A C 1
ATOM 1109 O O . THR A 1 106 ? -21.305 -24.275 -21.989 1.00 15.95 70 THR A O 1
ATOM 1120 N N . ALA A 1 107 ? -22.559 -25.820 -23.052 1.00 14.11 71 ALA A N 1
ATOM 1121 C CA . ALA A 1 107 ? -21.641 -25.927 -24.178 1.00 15.06 71 ALA A CA 1
ATOM 1122 C C . ALA A 1 107 ? -21.647 -24.665 -25.031 1.00 16.29 71 ALA A C 1
ATOM 1123 O O . ALA A 1 107 ? -20.587 -24.211 -25.483 1.00 20.49 71 ALA A O 1
ATOM 1130 N N . TYR A 1 108 ? -22.825 -24.082 -25.267 1.00 16.15 72 TYR A N 1
ATOM 1131 C CA . TYR A 1 108 ? -22.882 -22.903 -26.117 1.00 21.27 72 TYR A CA 1
ATOM 1132 C C . TYR A 1 108 ? -22.111 -21.741 -25.499 1.00 24.45 72 TYR A C 1
ATOM 1133 O O . TYR A 1 108 ? -21.311 -21.081 -26.172 1.00 23.53 72 TYR A O 1
ATOM 1151 N N . ASP A 1 109 ? -22.325 -21.483 -24.208 1.00 24.42 73 ASP A N 1
ATOM 1152 C CA . ASP A 1 109 ? -21.670 -20.350 -23.560 1.00 25.31 73 ASP A CA 1
ATOM 1153 C C . ASP A 1 109 ? -20.169 -20.567 -23.412 1.00 25.26 73 ASP A C 1
ATOM 1154 O O . ASP A 1 109 ? -19.401 -19.599 -23.414 1.00 26.02 73 ASP A O 1
ATOM 1163 N N . SER A 1 110 ? -19.727 -21.813 -23.288 1.00 24.44 74 SER A N 1
ATOM 1164 C CA . SER A 1 110 ? -18.307 -22.094 -23.149 1.00 27.91 74 SER A CA 1
ATOM 1165 C C . SER A 1 110 ? -17.617 -22.360 -24.478 1.00 29.10 74 SER A C 1
ATOM 1166 O O . SER A 1 110 ? -16.387 -22.254 -24.553 1.00 29.86 74 SER A O 1
ATOM 1174 N N . GLY A 1 111 ? -18.374 -22.665 -25.530 1.00 27.91 75 GLY A N 1
ATOM 1175 C CA . GLY A 1 111 ? -17.797 -23.142 -26.767 1.00 27.24 75 GLY A CA 1
ATOM 1176 C C . GLY A 1 111 ? -17.291 -24.565 -26.715 1.00 27.03 75 GLY A C 1
ATOM 1177 O O . GLY A 1 111 ? -16.700 -25.038 -27.693 1.00 29.72 75 GLY A O 1
ATOM 1181 N N . ASN A 1 112 ? -17.531 -25.275 -25.616 1.00 20.98 76 ASN A N 1
ATOM 1182 C CA . ASN A 1 112 ? -16.998 -26.614 -25.408 1.00 26.14 76 ASN A CA 1
ATOM 1183 C C . ASN A 1 112 ? -18.113 -27.640 -25.571 1.00 24.43 76 ASN A C 1
ATOM 1184 O O . ASN A 1 112 ? -18.900 -27.868 -24.644 1.00 21.94 76 ASN A O 1
ATOM 1195 N N . TRP A 1 113 ? -18.159 -28.278 -26.743 1.00 24.82 77 TRP A N 1
ATOM 1196 C CA . TRP A 1 113 ? -19.131 -29.334 -27.004 1.00 23.91 77 TRP A CA 1
ATOM 1197 C C . TRP A 1 113 ? -18.545 -30.733 -26.908 1.00 25.82 77 TRP A C 1
ATOM 1198 O O . TRP A 1 113 ? -19.305 -31.694 -26.776 1.00 31.10 77 TRP A O 1
ATOM 1219 N N . GLY A 1 114 ? -17.228 -30.873 -26.993 1.00 20.60 78 GLY A N 1
ATOM 1220 C CA . GLY A 1 114 ? -16.609 -32.176 -27.163 1.00 22.49 78 GLY A CA 1
ATOM 1221 C C . GLY A 1 114 ? -15.781 -32.701 -26.001 1.00 22.78 78 GLY A C 1
ATOM 1222 O O . GLY A 1 114 ? -15.355 -33.856 -26.034 1.00 24.87 78 GLY A O 1
ATOM 1226 N N . ASP A 1 115 ? -15.519 -31.899 -24.974 1.00 23.75 79 ASP A N 1
ATOM 1227 C CA . ASP A 1 115 ? -14.590 -32.309 -23.925 1.00 19.97 79 ASP A CA 1
ATOM 1228 C C . ASP A 1 115 ? -15.245 -32.204 -22.558 1.00 20.98 79 ASP A C 1
ATOM 1229 O O . ASP A 1 115 ? -15.421 -31.104 -22.026 1.00 27.10 79 ASP A O 1
ATOM 1238 N N . TRP A 1 116 ? -15.562 -33.349 -21.966 1.00 16.99 80 TRP A N 1
ATOM 1239 C CA . TRP A 1 116 ? -16.152 -33.333 -20.636 1.00 15.88 80 TRP A CA 1
ATOM 1240 C C . TRP A 1 116 ? -15.112 -33.094 -19.554 1.00 19.04 80 TRP A C 1
ATOM 1241 O O . TRP A 1 116 ? -15.490 -32.923 -18.393 1.00 22.27 80 TRP A O 1
ATOM 1262 N N . GLY A 1 117 ? -13.834 -33.054 -19.909 1.00 20.29 81 GLY A N 1
ATOM 1263 C CA . GLY A 1 117 ? -12.788 -32.636 -18.997 1.00 20.63 81 GLY A CA 1
ATOM 1264 C C . GLY A 1 117 ? -11.915 -33.791 -18.543 1.00 20.84 81 GLY A C 1
ATOM 1265 O O . GLY A 1 117 ? -12.014 -34.926 -19.023 1.00 21.48 81 GLY A O 1
ATOM 1269 N N . ASP A 1 118 ? -11.031 -33.475 -17.589 1.00 22.48 82 ASP A N 1
ATOM 1270 C CA . ASP A 1 118 ? -10.006 -34.409 -17.145 1.00 19.82 82 ASP A CA 1
ATOM 1271 C C . ASP A 1 118 ? -10.250 -34.956 -15.739 1.00 22.86 82 ASP A C 1
ATOM 1272 O O . ASP A 1 118 ? -9.318 -35.484 -15.126 1.00 21.54 82 ASP A O 1
ATOM 1281 N N . LYS A 1 119 ? -11.481 -34.890 -15.223 1.00 19.69 83 LYS A N 1
ATOM 1282 C CA . LYS A 1 119 ? -11.732 -35.293 -13.843 1.00 21.78 83 LYS A CA 1
ATOM 1283 C C . LYS A 1 119 ? -12.490 -36.610 -13.717 1.00 20.83 83 LYS A C 1
ATOM 1284 O O . LYS A 1 119 ? -12.841 -36.999 -12.599 1.00 24.21 83 LYS A O 1
ATOM 1303 N N . GLY A 1 120 ? -12.737 -37.315 -14.816 1.00 19.56 84 GLY A N 1
ATOM 1304 C CA . GLY A 1 120 ? -13.223 -38.678 -14.746 1.00 19.94 84 GLY A CA 1
ATOM 1305 C C . GLY A 1 120 ? -14.725 -38.792 -14.949 1.00 21.08 84 GLY A C 1
ATOM 1306 O O . GLY A 1 120 ? -15.473 -37.808 -14.970 1.00 18.46 84 GLY A O 1
ATOM 1310 N N . TYR A 1 121 ? -15.165 -40.044 -15.085 1.00 20.55 85 TYR A N 1
ATOM 1311 C CA . TYR A 1 121 ? -16.541 -40.299 -15.508 1.00 20.25 85 TYR A CA 1
ATOM 1312 C C . TYR A 1 121 ? -17.566 -39.833 -14.484 1.00 19.92 85 TYR A C 1
ATOM 1313 O O . TYR A 1 121 ? -18.734 -39.660 -14.842 1.00 16.49 85 TYR A O 1
ATOM 1331 N N . MET A 1 122 ? -17.165 -39.625 -13.220 1.00 16.15 86 MET A N 1
ATOM 1332 C CA . MET A 1 122 ? -18.113 -39.145 -12.210 1.00 21.09 86 MET A CA 1
ATOM 1333 C C . MET A 1 122 ? -18.493 -37.681 -12.393 1.00 17.89 86 MET A C 1
ATOM 1334 O O . MET A 1 122 ? -19.359 -37.200 -11.656 1.00 16.57 86 MET A O 1
ATOM 1347 N N . THR A 1 123 ? -17.877 -36.976 -13.347 1.00 15.16 87 THR A N 1
ATOM 1348 C CA . THR A 1 123 ? -18.062 -35.531 -13.471 1.00 16.30 87 THR A CA 1
ATOM 1349 C C . THR A 1 123 ? -19.543 -35.148 -13.517 1.00 13.05 87 THR A C 1
ATOM 1350 O O . THR A 1 123 ? -19.993 -34.269 -12.777 1.00 14.12 87 THR A O 1
ATOM 1361 N N . MET A 1 124 ? -20.319 -35.790 -14.388 1.00 12.73 88 MET A N 1
ATOM 1362 C CA . MET A 1 124 ? -21.719 -35.391 -14.533 1.00 13.14 88 MET A CA 1
ATOM 1363 C C . MET A 1 124 ? -22.543 -35.691 -13.273 1.00 14.67 88 MET A C 1
ATOM 1364 O O . MET A 1 124 ? -23.378 -34.874 -12.862 1.00 11.52 88 MET A O 1
ATOM 1378 N N . ALA A 1 125 ? -22.314 -36.834 -12.628 1.00 13.26 89 ALA A N 1
ATOM 1379 C CA . ALA A 1 125 ? -23.006 -37.120 -11.368 1.00 12.19 89 ALA A CA 1
ATOM 1380 C C . ALA A 1 125 ? -22.652 -36.092 -10.297 1.00 14.24 89 ALA A C 1
ATOM 1381 O O . ALA A 1 125 ? -23.513 -35.678 -9.508 1.00 13.16 89 ALA A O 1
ATOM 1388 N N . GLU A 1 126 ? -21.379 -35.679 -10.239 1.00 14.93 90 GLU A N 1
ATOM 1389 C CA . GLU A 1 126 ? -20.968 -34.671 -9.264 1.00 13.61 90 GLU A CA 1
ATOM 1390 C C . GLU A 1 126 ? -21.634 -33.330 -9.530 1.00 14.76 90 GLU A C 1
ATOM 1391 O O . GLU A 1 126 ? -21.973 -32.598 -8.589 1.00 14.18 90 GLU A O 1
ATOM 1403 N N . ASP A 1 127 ? -21.810 -32.975 -10.803 1.00 13.99 91 ASP A N 1
ATOM 1404 C CA . ASP A 1 127 ? -22.507 -31.738 -11.112 1.00 11.18 91 ASP A CA 1
ATOM 1405 C C . ASP A 1 127 ? -23.983 -31.833 -10.733 1.00 13.37 91 ASP A C 1
ATOM 1406 O O . ASP A 1 127 ? -24.568 -30.847 -10.276 1.00 11.34 91 ASP A O 1
ATOM 1415 N N . GLU A 1 128 ? -24.597 -33.008 -10.900 1.00 10.88 92 GLU A N 1
ATOM 1416 C CA . GLU A 1 128 ? -25.956 -33.196 -10.397 1.00 12.76 92 GLU A CA 1
ATOM 1417 C C . GLU A 1 128 ? -25.988 -33.044 -8.886 1.00 12.56 92 GLU A C 1
ATOM 1418 O O . GLU A 1 128 ? -26.940 -32.482 -8.332 1.00 13.14 92 GLU A O 1
ATOM 1430 N N . HIS A 1 129 ? -24.940 -33.511 -8.198 1.00 10.78 93 HIS A N 1
ATOM 1431 C CA . HIS A 1 129 ? -24.901 -33.346 -6.752 1.00 11.36 93 HIS A CA 1
ATOM 1432 C C . HIS A 1 129 ? -24.862 -31.869 -6.367 1.00 13.10 93 HIS A C 1
ATOM 1433 O O . HIS A 1 129 ? -25.535 -31.447 -5.416 1.00 12.60 93 HIS A O 1
ATOM 1447 N N . THR A 1 130 ? -24.063 -31.066 -7.082 1.00 14.03 94 THR A N 1
ATOM 1448 C CA . THR A 1 130 ? -24.008 -29.628 -6.807 1.00 14.70 94 THR A CA 1
ATOM 1449 C C . THR A 1 130 ? -25.375 -28.984 -6.955 1.00 12.26 94 THR A C 1
ATOM 1450 O O . THR A 1 130 ? -25.783 -28.166 -6.113 1.00 14.46 94 THR A O 1
ATOM 1461 N N . LEU A 1 131 ? -26.092 -29.337 -8.018 1.00 10.09 95 LEU A N 1
ATOM 1462 C CA . LEU A 1 131 ? -27.417 -28.774 -8.247 1.00 10.99 95 LEU A CA 1
ATOM 1463 C C . LEU A 1 131 ? -28.376 -29.214 -7.163 1.00 10.00 95 LEU A C 1
ATOM 1464 O O . LEU A 1 131 ? -29.179 -28.410 -6.673 1.00 10.79 95 LEU A O 1
ATOM 1480 N N . ARG A 1 132 ? -28.293 -30.481 -6.755 1.00 11.66 96 ARG A N 1
ATOM 1481 C CA . ARG A 1 132 ? -29.135 -30.956 -5.667 1.00 14.27 96 ARG A CA 1
ATOM 1482 C C . ARG A 1 132 ? -28.944 -30.108 -4.418 1.00 12.55 96 ARG A C 1
ATOM 1483 O O . ARG A 1 132 ? -29.910 -29.720 -3.760 1.00 12.42 96 ARG A O 1
ATOM 1504 N N . LYS A 1 133 ? -27.694 -29.863 -4.039 1.00 12.48 97 LYS A N 1
ATOM 1505 C CA . LYS A 1 133 ? -27.435 -29.109 -2.829 1.00 13.74 97 LYS A CA 1
ATOM 1506 C C . LYS A 1 133 ? -27.963 -27.685 -2.935 1.00 15.75 97 LYS A C 1
ATOM 1507 O O . LYS A 1 133 ? -28.384 -27.110 -1.922 1.00 16.29 97 LYS A O 1
ATOM 1526 N N . ILE A 1 134 ? -27.957 -27.102 -4.140 1.00 14.24 98 ILE A N 1
ATOM 1527 C CA . ILE A 1 134 ? -28.523 -25.769 -4.332 1.00 11.55 98 ILE A CA 1
ATOM 1528 C C . ILE A 1 134 ? -30.019 -25.784 -4.061 1.00 11.44 98 ILE A C 1
ATOM 1529 O O . ILE A 1 134 ? -30.537 -24.938 -3.315 1.00 15.74 98 ILE A O 1
ATOM 1545 N N . VAL A 1 135 ? -30.741 -26.726 -4.674 1.00 11.60 99 VAL A N 1
ATOM 1546 C CA . VAL A 1 135 ? -32.201 -26.688 -4.566 1.00 11.95 99 VAL A CA 1
ATOM 1547 C C . VAL A 1 135 ? -32.646 -27.118 -3.168 1.00 12.75 99 VAL A C 1
ATOM 1548 O O . VAL A 1 135 ? -33.605 -26.558 -2.617 1.00 14.93 99 VAL A O 1
ATOM 1561 N N . GLN A 1 136 ? -31.920 -28.034 -2.527 1.00 13.44 100 GLN A N 1
ATOM 1562 C CA . GLN A 1 136 ? -32.313 -28.457 -1.188 1.00 14.08 100 GLN A CA 1
ATOM 1563 C C . GLN A 1 136 ? -31.972 -27.423 -0.127 1.00 16.76 100 GLN A C 1
ATOM 1564 O O . GLN A 1 136 ? -32.627 -27.390 0.924 1.00 19.69 100 GLN A O 1
ATOM 1578 N N . GLU A 1 137 ? -30.988 -26.557 -0.383 1.00 15.70 101 GLU A N 1
ATOM 1579 C CA . GLU A 1 137 ? -30.750 -25.442 0.526 1.00 24.06 101 GLU A CA 1
ATOM 1580 C C . GLU A 1 137 ? -31.952 -24.514 0.545 1.00 13.68 101 GLU A C 1
ATOM 1581 O O . GLU A 1 137 ? -32.290 -23.936 1.586 1.00 17.27 101 GLU A O 1
ATOM 1593 N N . GLN A 1 138 ? -32.620 -24.368 -0.598 1.00 14.98 102 GLN A N 1
ATOM 1594 C CA . GLN A 1 138 ? -33.840 -23.563 -0.659 1.00 15.53 102 GLN A CA 1
ATOM 1595 C C . GLN A 1 138 ? -35.053 -24.297 -0.105 1.00 19.98 102 GLN A C 1
ATOM 1596 O O . GLN A 1 138 ? -35.946 -23.656 0.471 1.00 19.28 102 GLN A O 1
ATOM 1610 N N . TYR A 1 139 ? -35.110 -25.614 -0.298 1.00 17.06 103 TYR A N 1
ATOM 1611 C CA . TYR A 1 139 ? -36.253 -26.454 0.069 1.00 13.88 103 TYR A CA 1
ATOM 1612 C C . TYR A 1 139 ? -35.759 -27.653 0.864 1.00 13.81 103 TYR A C 1
ATOM 1613 O O . TYR A 1 139 ? -35.768 -28.785 0.375 1.00 19.90 103 TYR A O 1
ATOM 1631 N N . PRO A 1 140 ? -35.341 -27.437 2.116 1.00 15.55 104 PRO A N 1
ATOM 1632 C CA . PRO A 1 140 ? -34.592 -28.483 2.843 1.00 24.52 104 PRO A CA 1
ATOM 1633 C C . PRO A 1 140 ? -35.431 -29.658 3.330 1.00 29.16 104 PRO A C 1
ATOM 1634 O O . PRO A 1 140 ? -34.865 -30.728 3.602 1.00 32.94 104 PRO A O 1
ATOM 1645 N N . ASP A 1 141 ? -36.742 -29.499 3.461 1.00 20.01 105 ASP A N 1
ATOM 1646 C CA . ASP A 1 141 ? -37.589 -30.519 4.062 1.00 29.51 105 ASP A CA 1
ATOM 1647 C C . ASP A 1 141 ? -38.462 -31.267 3.061 1.00 24.43 105 ASP A C 1
ATOM 1648 O O . ASP A 1 141 ? -39.258 -32.110 3.475 1.00 25.22 105 ASP A O 1
ATOM 1657 N N . LEU A 1 142 ? -38.335 -31.011 1.795 1.00 18.50 106 LEU A N 1
ATOM 1658 C CA . LEU A 1 142 ? -39.209 -31.690 0.833 1.00 13.15 106 LEU A CA 1
ATOM 1659 C C . LEU A 1 142 ? -38.639 -33.039 0.403 1.00 14.58 106 LEU A C 1
ATOM 1660 O O . LEU A 1 142 ? -37.428 -33.177 0.232 1.00 15.90 106 LEU A O 1
ATOM 1676 N N . PRO A 1 143 ? -39.492 -34.030 0.127 1.00 11.32 107 PRO A N 1
ATOM 1677 C CA . PRO A 1 143 ? -38.995 -35.275 -0.480 1.00 12.87 107 PRO A CA 1
ATOM 1678 C C . PRO A 1 143 ? -38.388 -35.028 -1.854 1.00 16.72 107 PRO A C 1
ATOM 1679 O O . PRO A 1 143 ? -38.903 -34.252 -2.664 1.00 13.61 107 PRO A O 1
ATOM 1690 N N . TYR A 1 144 ? -37.286 -35.716 -2.120 1.00 10.90 108 TYR A N 1
ATOM 1691 C CA . TYR A 1 144 ? -36.437 -35.427 -3.264 1.00 8.90 108 TYR A CA 1
ATOM 1692 C C . TYR A 1 144 ? -36.401 -36.627 -4.196 1.00 9.67 108 TYR A C 1
ATOM 1693 O O . TYR A 1 144 ? -36.120 -37.748 -3.758 1.00 11.55 108 TYR A O 1
ATOM 1711 N N . PHE A 1 145 ? -36.657 -36.383 -5.484 1.00 8.16 109 PHE A N 1
ATOM 1712 C CA . PHE A 1 145 ? -36.725 -37.416 -6.500 1.00 7.25 109 PHE A CA 1
ATOM 1713 C C . PHE A 1 145 ? -35.794 -37.043 -7.642 1.00 9.09 109 PHE A C 1
ATOM 1714 O O . PHE A 1 145 ? -35.667 -35.871 -7.999 1.00 10.00 109 PHE A O 1
ATOM 1731 N N . MET A 1 146 ? -35.176 -38.051 -8.257 1.00 8.62 110 MET A N 1
ATOM 1732 C CA . MET A 1 146 ? -34.344 -37.845 -9.434 1.00 8.36 110 MET A CA 1
ATOM 1733 C C . MET A 1 146 ? -34.917 -38.605 -10.615 1.00 9.25 110 MET A C 1
ATOM 1734 O O . MET A 1 146 ? -35.226 -39.803 -10.507 1.00 9.95 110 MET A O 1
ATOM 1748 N N . PHE A 1 147 ? -35.097 -37.889 -11.722 1.00 8.65 111 PHE A N 1
ATOM 1749 C CA . PHE A 1 147 ? -35.562 -38.441 -12.987 1.00 6.84 111 PHE A CA 1
ATOM 1750 C C . PHE A 1 147 ? -34.420 -38.336 -13.982 1.00 9.49 111 PHE A C 1
ATOM 1751 O O . PHE A 1 147 ? -33.834 -37.263 -14.122 1.00 11.28 111 PHE A O 1
ATOM 1768 N N . GLY A 1 148 ? -34.117 -39.433 -14.676 1.00 8.06 112 GLY A N 1
ATOM 1769 C CA . GLY A 1 148 ? -33.104 -39.400 -15.710 1.00 7.54 112 GLY A CA 1
ATOM 1770 C C . GLY A 1 148 ? -33.551 -40.145 -16.954 1.00 10.38 112 GLY A C 1
ATOM 1771 O O . GLY A 1 148 ? -34.108 -41.250 -16.863 1.00 9.24 112 GLY A O 1
ATOM 1775 N N . HIS A 1 149 ? -33.305 -39.557 -18.124 1.00 9.61 113 HIS A N 1
ATOM 1776 C CA . HIS A 1 149 ? -33.595 -40.194 -19.400 1.00 7.53 113 HIS A CA 1
ATOM 1777 C C . HIS A 1 149 ? -32.299 -40.498 -20.137 1.00 8.35 113 HIS A C 1
ATOM 1778 O O . HIS A 1 149 ? -31.448 -39.611 -20.308 1.00 8.82 113 HIS A O 1
ATOM 1792 N N . SER A 1 150 ? -32.162 -41.753 -20.570 1.00 11.21 114 SER A N 1
ATOM 1793 C CA . SER A 1 150 ? -31.071 -42.231 -21.429 1.00 9.33 114 SER A CA 1
ATOM 1794 C C . SER A 1 150 ? -29.743 -42.071 -20.690 1.00 11.30 114 SER A C 1
ATOM 1795 O O . SER A 1 150 ? -29.592 -42.645 -19.599 1.00 11.40 114 SER A O 1
ATOM 1803 N N . MET A 1 151 ? -28.752 -41.346 -21.223 1.00 10.75 115 MET A N 1
ATOM 1804 C CA . MET A 1 151 ? -27.545 -41.097 -20.429 1.00 11.55 115 MET A CA 1
ATOM 1805 C C . MET A 1 151 ? -27.892 -40.435 -19.099 1.00 12.73 115 MET A C 1
ATOM 1806 O O . MET A 1 151 ? -27.191 -40.631 -18.099 1.00 10.90 115 MET A O 1
ATOM 1820 N N . GLY A 1 152 ? -28.976 -39.662 -19.067 1.00 11.70 116 GLY A N 1
ATOM 1821 C CA . GLY A 1 152 ? -29.454 -39.111 -17.812 1.00 9.86 116 GLY A CA 1
ATOM 1822 C C . GLY A 1 152 ? -29.858 -40.181 -16.817 1.00 11.53 116 GLY A C 1
ATOM 1823 O O . GLY A 1 152 ? -29.657 -40.025 -15.613 1.00 11.09 116 GLY A O 1
ATOM 1827 N N . SER A 1 153 ? -30.445 -41.280 -17.305 1.00 8.10 117 SER A N 1
ATOM 1828 C CA . SER A 1 153 ? -30.726 -42.422 -16.437 1.00 8.56 117 SER A CA 1
ATOM 1829 C C . SER A 1 153 ? -29.450 -43.137 -16.014 1.00 9.51 117 SER A C 1
ATOM 1830 O O . SER A 1 153 ? -29.383 -43.660 -14.894 1.00 10.95 117 SER A O 1
ATOM 1838 N N . MET A 1 154 ? -28.420 -43.157 -16.869 1.00 12.20 118 MET A N 1
ATOM 1839 C CA . MET A 1 154 ? -27.132 -43.713 -16.460 1.00 13.01 118 MET A CA 1
ATOM 1840 C C . MET A 1 154 ? -26.496 -42.872 -15.363 1.00 12.28 118 MET A C 1
ATOM 1841 O O . MET A 1 154 ? -25.935 -43.412 -14.394 1.00 12.20 118 MET A O 1
ATOM 1855 N N . ILE A 1 155 ? -26.530 -41.545 -15.528 1.00 12.29 119 ILE A N 1
ATOM 1856 C CA . ILE A 1 155 ? -26.048 -40.642 -14.484 1.00 13.73 119 ILE A CA 1
ATOM 1857 C C . ILE A 1 155 ? -26.825 -40.873 -13.196 1.00 11.66 119 ILE A C 1
ATOM 1858 O O . ILE A 1 155 ? -26.243 -40.958 -12.105 1.00 13.33 119 ILE A O 1
ATOM 1874 N N . ALA A 1 156 ? -28.157 -40.973 -13.303 1.00 10.24 120 ALA A N 1
ATOM 1875 C CA . ALA A 1 156 ? -28.989 -41.106 -12.112 1.00 12.42 120 ALA A CA 1
ATOM 1876 C C . ALA A 1 156 ? -28.755 -42.444 -11.422 1.00 11.31 120 ALA A C 1
ATOM 1877 O O . ALA A 1 156 ? -28.805 -42.534 -10.186 1.00 10.74 120 ALA A O 1
ATOM 1884 N N . ARG A 1 157 ? -28.509 -43.500 -12.204 1.00 10.38 121 ARG A N 1
ATOM 1885 C CA . ARG A 1 157 ? -28.211 -44.804 -11.610 1.00 12.41 121 ARG A CA 1
ATOM 1886 C C . ARG A 1 157 ? -26.868 -44.798 -10.891 1.00 11.54 121 ARG A C 1
ATOM 1887 O O . ARG A 1 157 ? -26.729 -45.392 -9.808 1.00 11.18 121 ARG A O 1
ATOM 1908 N N . GLY A 1 158 ? -25.853 -44.175 -11.494 1.00 11.07 122 GLY A N 1
ATOM 1909 C CA . GLY A 1 158 ? -24.575 -44.033 -10.815 1.00 12.87 122 GLY A CA 1
ATOM 1910 C C . GLY A 1 158 ? -24.697 -43.131 -9.612 1.00 14.29 122 GLY A C 1
ATOM 1911 O O . GLY A 1 158 ? -24.109 -43.395 -8.564 1.00 16.73 122 GLY A O 1
ATOM 1915 N N . TYR A 1 159 ? -25.490 -42.066 -9.747 1.00 9.97 123 TYR A N 1
ATOM 1916 C CA . TYR A 1 159 ? -25.723 -41.148 -8.641 1.00 13.61 123 TYR A CA 1
ATOM 1917 C C . TYR A 1 159 ? -26.391 -41.861 -7.467 1.00 12.79 123 TYR A C 1
ATOM 1918 O O . TYR A 1 159 ? -26.009 -41.664 -6.309 1.00 13.40 123 TYR A O 1
ATOM 1936 N N . ALA A 1 160 ? -27.377 -42.715 -7.746 1.00 14.87 124 ALA A N 1
ATOM 1937 C CA . ALA A 1 160 ? -28.064 -43.413 -6.671 1.00 13.96 124 ALA A CA 1
ATOM 1938 C C . ALA A 1 160 ? -27.126 -44.335 -5.907 1.00 12.98 124 ALA A C 1
ATOM 1939 O O . ALA A 1 160 ? -27.378 -44.636 -4.737 1.00 13.89 124 ALA A O 1
ATOM 1946 N N . ALA A 1 161 ? -26.049 -44.781 -6.538 1.00 12.38 125 ALA A N 1
ATOM 1947 C CA . ALA A 1 161 ? -25.069 -45.654 -5.898 1.00 12.79 125 ALA A CA 1
ATOM 1948 C C . ALA A 1 161 ? -23.957 -44.901 -5.184 1.00 18.31 125 ALA A C 1
ATOM 1949 O O . ALA A 1 161 ? -23.195 -45.523 -4.436 1.00 22.04 125 ALA A O 1
ATOM 1956 N N . THR A 1 162 ? -23.796 -43.612 -5.438 1.00 12.34 126 THR A N 1
ATOM 1957 C CA . THR A 1 162 ? -22.695 -42.842 -4.861 1.00 13.16 126 THR A CA 1
ATOM 1958 C C . THR A 1 162 ? -23.166 -41.731 -3.935 1.00 17.40 126 THR A C 1
ATOM 1959 O O . THR A 1 162 ? -22.462 -41.405 -2.973 1.00 16.11 126 THR A O 1
ATOM 1970 N N . HIS A 1 163 ? -24.341 -41.172 -4.191 1.00 13.63 127 HIS A N 1
ATOM 1971 C CA . HIS A 1 163 ? -24.904 -40.052 -3.455 1.00 17.29 127 HIS A CA 1
ATOM 1972 C C . HIS A 1 163 ? -26.378 -40.275 -3.174 1.00 17.16 127 HIS A C 1
ATOM 1973 O O . HIS A 1 163 ? -27.135 -39.312 -3.040 1.00 16.98 127 HIS A O 1
ATOM 1987 N N . GLY A 1 164 ? -26.800 -41.532 -3.059 1.00 15.76 128 GLY A N 1
ATOM 1988 C CA . GLY A 1 164 ? -28.217 -41.850 -3.005 1.00 18.09 128 GLY A CA 1
ATOM 1989 C C . GLY A 1 164 ? -28.896 -41.536 -1.686 1.00 13.83 128 GLY A C 1
ATOM 1990 O O . GLY A 1 164 ? -30.131 -41.547 -1.624 1.00 16.54 128 GLY A O 1
ATOM 1994 N N . ALA A 1 165 ? -28.133 -41.295 -0.624 1.00 12.30 129 ALA A N 1
ATOM 1995 C CA . ALA A 1 165 ? -28.748 -40.978 0.657 1.00 12.95 129 ALA A CA 1
ATOM 1996 C C . ALA A 1 165 ? -29.715 -39.811 0.503 1.00 12.44 129 ALA A C 1
ATOM 1997 O O . ALA A 1 165 ? -29.400 -38.807 -0.139 1.00 14.19 129 ALA A O 1
ATOM 2004 N N . GLY A 1 166 ? -30.896 -39.952 1.089 1.00 13.20 130 GLY A N 1
ATOM 2005 C CA . GLY A 1 166 ? -31.881 -38.889 1.065 1.00 13.57 130 GLY A CA 1
ATOM 2006 C C . GLY A 1 166 ? -32.790 -38.857 -0.145 1.00 11.35 130 GLY A C 1
ATOM 2007 O O . GLY A 1 166 ? -33.647 -37.972 -0.220 1.00 13.51 130 GLY A O 1
ATOM 2011 N N . LEU A 1 167 ? -32.599 -39.740 -1.122 1.00 11.94 131 LEU A N 1
ATOM 2012 C CA . LEU A 1 167 ? -33.515 -39.835 -2.255 1.00 12.91 131 LEU A CA 1
ATOM 2013 C C . LEU A 1 167 ? -34.773 -40.564 -1.824 1.00 14.79 131 LEU A C 1
ATOM 2014 O O . LEU A 1 167 ? -34.700 -41.645 -1.230 1.00 13.04 131 LEU A O 1
ATOM 2030 N N . SER A 1 168 ? -35.924 -39.972 -2.130 1.00 9.94 132 SER A N 1
ATOM 2031 C CA . SER A 1 168 ? -37.205 -40.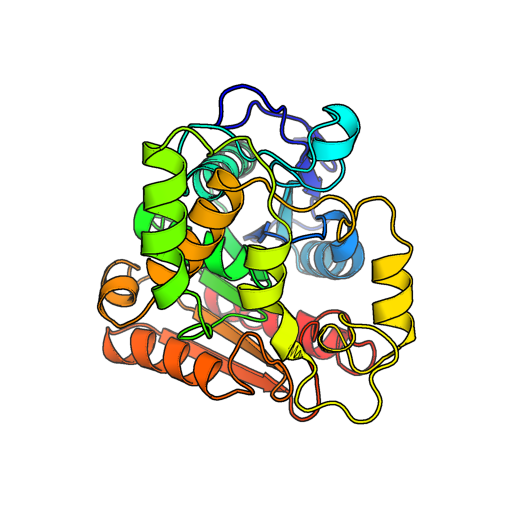607 -1.899 1.00 10.34 132 SER A CA 1
ATOM 2032 C C . SER A 1 168 ? -37.653 -41.481 -3.066 1.00 9.09 132 SER A C 1
ATOM 2033 O O . SER A 1 168 ? -38.575 -42.285 -2.889 1.00 11.75 132 SER A O 1
ATOM 2041 N N . GLY A 1 169 ? -37.045 -41.342 -4.232 1.00 11.43 133 GLY A N 1
ATOM 2042 C CA . GLY A 1 169 ? -37.444 -42.136 -5.378 1.00 13.32 133 GLY A CA 1
ATOM 2043 C C . GLY A 1 169 ? -36.565 -41.819 -6.566 1.00 8.95 133 GLY A C 1
ATOM 2044 O O . GLY A 1 169 ? -35.958 -40.747 -6.653 1.00 11.50 133 GLY A O 1
ATOM 2048 N N . LEU A 1 170 ? -36.501 -42.787 -7.477 1.00 8.46 134 LEU A N 1
ATOM 2049 C CA . LEU A 1 170 ? -35.657 -42.711 -8.660 1.00 9.37 134 LEU A CA 1
ATOM 2050 C C . LEU A 1 170 ? -36.492 -43.107 -9.869 1.00 9.16 134 LEU A C 1
ATOM 2051 O O . LEU A 1 170 ? -37.139 -44.157 -9.845 1.00 10.03 134 LEU A O 1
ATOM 2067 N N . ILE A 1 171 ? -36.496 -42.274 -10.907 1.00 8.02 135 ILE A N 1
ATOM 2068 C CA . ILE A 1 171 ? -37.247 -42.557 -12.128 1.00 7.12 135 ILE A CA 1
ATOM 2069 C C . ILE A 1 171 ? -36.258 -42.682 -13.269 1.00 7.95 135 ILE A C 1
ATOM 2070 O O . ILE A 1 171 ? -35.503 -41.742 -13.556 1.00 9.45 135 ILE A O 1
ATOM 2086 N N . LEU A 1 172 ? -36.284 -43.838 -13.926 1.00 9.14 136 LEU A N 1
ATOM 2087 C CA . LEU A 1 172 ? -35.417 -44.159 -15.051 1.00 9.90 136 LEU A CA 1
ATOM 2088 C C . LEU A 1 172 ? -36.260 -44.205 -16.313 1.00 9.01 136 LEU A C 1
ATOM 2089 O O . LEU A 1 172 ? -37.263 -44.923 -16.355 1.00 9.14 136 LEU A O 1
ATOM 2105 N N . CYS A 1 173 ? -35.842 -43.465 -17.341 1.00 8.53 137 CYS A N 1
ATOM 2106 C CA . CYS A 1 173 ? -36.512 -43.443 -18.636 1.00 7.70 137 CYS A CA 1
ATOM 2107 C C . CYS A 1 173 ? -35.481 -43.789 -19.702 1.00 8.17 137 CYS A C 1
ATOM 2108 O O . CYS A 1 173 ? -34.370 -43.247 -19.683 1.00 10.39 137 CYS A O 1
ATOM 2116 N N . GLY A 1 174 ? -35.834 -44.684 -20.618 1.00 8.83 138 GLY A N 1
ATOM 2117 C CA . GLY A 1 174 ? -34.949 -44.972 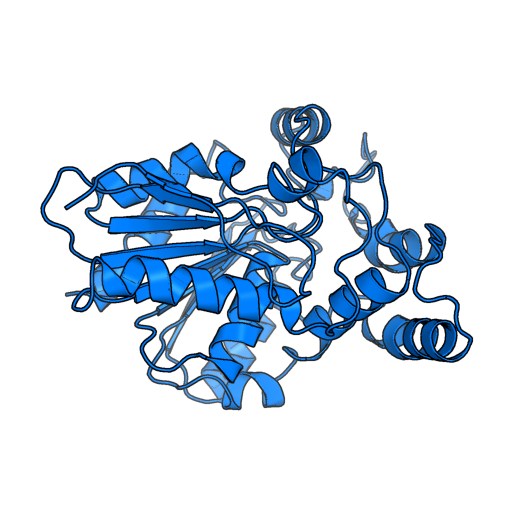-21.741 1.00 9.47 138 GLY A CA 1
ATOM 2118 C C . GLY A 1 174 ? -33.602 -45.514 -21.319 1.00 11.68 138 GLY A C 1
ATOM 2119 O O . GLY A 1 174 ? -32.573 -45.180 -21.929 1.00 10.65 138 GLY A O 1
ATOM 2123 N N . THR A 1 175 ? -33.583 -46.368 -20.301 1.00 10.64 139 THR A N 1
ATOM 2124 C CA . THR A 1 175 ? -32.318 -46.834 -19.750 1.00 9.56 139 THR A CA 1
ATOM 2125 C C . THR A 1 175 ? -31.800 -48.067 -20.481 1.00 10.52 139 THR A C 1
ATOM 2126 O O . THR A 1 175 ? -32.466 -48.668 -21.321 1.00 11.23 139 THR A O 1
ATOM 2137 N N . SER A 1 176 ? -30.555 -48.425 -20.168 1.00 10.84 140 SER A N 1
ATOM 2138 C CA . SER A 1 176 ? -29.834 -49.484 -20.850 1.00 11.89 140 SER A CA 1
ATOM 2139 C C . SER A 1 176 ? -29.588 -50.682 -19.942 1.00 12.31 140 SER A C 1
ATOM 2140 O O . SER A 1 176 ? -29.370 -50.540 -18.737 1.00 11.86 140 SER A O 1
ATOM 2148 N N . GLY A 1 177 ? -29.591 -51.862 -20.541 1.00 13.34 141 GLY A N 1
ATOM 2149 C CA . GLY A 1 177 ? -29.026 -53.015 -19.896 1.00 14.09 141 GLY A CA 1
ATOM 2150 C C . GLY A 1 177 ? -27.558 -53.062 -20.273 1.00 14.77 141 GLY A C 1
ATOM 2151 O O . GLY A 1 177 ? -26.874 -52.037 -20.288 1.00 35.28 141 GLY A O 1
ATOM 2155 N N . ARG A 1 178 ? -27.063 -54.240 -20.600 1.00 16.11 142 ARG A N 1
ATOM 2156 C CA . ARG A 1 178 ? -25.720 -54.343 -21.151 1.00 17.22 142 ARG A CA 1
ATOM 2157 C C . ARG A 1 178 ? -25.732 -53.744 -22.558 1.00 22.31 142 ARG A C 1
ATOM 2158 O O . ARG A 1 178 ? -26.300 -54.333 -23.485 1.00 23.97 142 ARG A O 1
ATOM 2179 N N . PHE A 1 179 ? -25.121 -52.558 -22.711 1.00 24.97 143 PHE A N 1
ATOM 2180 C CA . PHE A 1 179 ? -25.206 -51.799 -23.958 1.00 23.94 143 PHE A CA 1
ATOM 2181 C C . PHE A 1 179 ? -24.222 -52.356 -24.985 1.00 26.28 143 PHE A C 1
ATOM 2182 O O . PHE A 1 179 ? -23.024 -52.470 -24.694 1.00 27.88 143 PHE A O 1
ATOM 2199 N N . PRO A 1 180 ? -24.680 -52.702 -26.187 1.00 21.49 144 PRO A N 1
ATOM 2200 C CA . PRO A 1 180 ? -23.795 -53.348 -27.161 1.00 25.66 144 PRO A CA 1
ATOM 2201 C C . PRO A 1 180 ? -22.517 -52.557 -27.414 1.00 26.45 144 PRO A C 1
ATOM 2202 O O . PRO A 1 180 ? -22.539 -51.335 -27.583 1.00 22.17 144 PRO A O 1
ATOM 2213 N N . ASN A 1 181 ? -21.393 -53.276 -27.435 1.00 29.43 145 ASN A N 1
ATOM 2214 C CA . ASN A 1 181 ? -20.058 -52.796 -27.783 1.00 31.19 145 ASN A CA 1
ATOM 2215 C C . ASN A 1 181 ? -19.418 -51.962 -26.672 1.00 29.16 145 ASN A C 1
ATOM 2216 O O . ASN A 1 181 ? -18.239 -51.621 -26.789 1.00 29.85 145 ASN A O 1
ATOM 2227 N N . ALA A 1 182 ? -20.140 -51.614 -25.606 1.00 23.75 146 ALA A N 1
ATOM 2228 C CA . ALA A 1 182 ? -19.556 -50.783 -24.558 1.00 25.08 146 ALA A CA 1
ATOM 2229 C C . ALA A 1 182 ? -18.387 -51.494 -23.883 1.00 24.01 146 ALA A C 1
ATOM 2230 O O . ALA A 1 182 ? -17.312 -50.914 -23.693 1.00 23.78 146 ALA A O 1
ATOM 2237 N N . SER A 1 183 ? -18.575 -52.759 -23.517 1.00 28.06 147 SER A N 1
ATOM 2238 C CA . SER A 1 183 ? -17.528 -53.454 -22.779 1.00 33.92 147 SER A CA 1
ATOM 2239 C C . SER A 1 183 ? -16.275 -53.637 -23.627 1.00 31.42 147 SER A C 1
ATOM 2240 O O . SER A 1 183 ? -15.163 -53.609 -23.094 1.00 29.42 147 SER A O 1
ATOM 2248 N N . LYS A 1 184 ? -16.423 -53.774 -24.947 1.00 28.09 148 LYS A N 1
ATOM 2249 C CA . LYS A 1 184 ? -15.254 -53.952 -25.805 1.00 29.34 148 LYS A CA 1
ATOM 2250 C C . LYS A 1 184 ? -14.484 -52.649 -25.975 1.00 33.50 148 LYS A C 1
ATOM 2251 O O . LYS A 1 184 ? -13.250 -52.655 -26.028 1.00 30.02 148 LYS A O 1
ATOM 2270 N N . LEU A 1 185 ? -15.193 -51.521 -26.084 1.00 27.29 149 LEU A N 1
ATOM 2271 C CA . LEU A 1 185 ? -14.524 -50.244 -26.328 1.00 26.01 149 LEU A CA 1
ATOM 2272 C C . LEU A 1 185 ? -13.789 -49.732 -25.095 1.00 25.79 149 LEU A C 1
ATOM 2273 O O . LEU A 1 185 ? -12.819 -48.972 -25.220 1.00 27.05 149 LEU A O 1
ATOM 2289 N N . LEU A 1 186 ? -14.235 -50.119 -23.906 1.00 29.78 150 LEU A N 1
ATOM 2290 C CA . LEU A 1 186 ? -13.672 -49.571 -22.675 1.00 34.57 150 LEU A CA 1
ATOM 2291 C C . LEU A 1 186 ? -12.156 -49.722 -22.611 1.00 33.89 150 LEU A C 1
ATOM 2292 O O . LEU A 1 186 ? -11.469 -48.705 -22.430 1.00 33.47 150 LEU A O 1
ATOM 2308 N N . PRO A 1 187 ? -11.569 -50.913 -22.784 1.00 34.00 151 PRO A N 1
ATOM 2309 C CA . PRO A 1 187 ? -10.095 -50.998 -22.777 1.00 31.69 151 PRO A CA 1
ATOM 2310 C C . PRO A 1 187 ? -9.439 -50.301 -23.952 1.00 31.30 151 PRO A C 1
ATOM 2311 O O . PRO A 1 187 ? -8.336 -49.758 -23.803 1.00 30.50 151 PRO A O 1
ATOM 2322 N N . VAL A 1 188 ? -10.072 -50.330 -25.127 1.00 31.37 152 VAL A N 1
ATOM 2323 C CA . VAL A 1 188 ? -9.530 -49.638 -26.295 1.00 30.23 152 VAL A CA 1
ATOM 2324 C C . VAL A 1 188 ? -9.359 -48.154 -26.000 1.00 28.19 152 VAL A C 1
ATOM 2325 O O . VAL A 1 188 ? -8.297 -47.569 -26.241 1.00 28.37 152 VAL A O 1
ATOM 2338 N N . LEU A 1 189 ? -10.421 -47.511 -25.506 1.00 26.61 153 LEU A N 1
ATOM 2339 C CA . LEU A 1 189 ? -10.344 -46.084 -25.214 1.00 25.90 153 LEU A CA 1
ATOM 2340 C C . LEU A 1 189 ? -9.376 -45.806 -24.076 1.00 26.44 153 LEU A C 1
ATOM 2341 O O . LEU A 1 189 ? -8.626 -44.827 -24.119 1.00 26.64 153 LEU A O 1
AT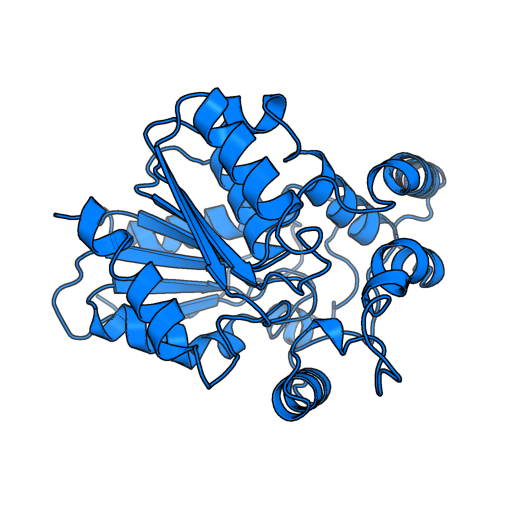OM 2357 N N . LYS A 1 190 ? -9.389 -46.646 -23.042 1.00 28.09 154 LYS A N 1
ATOM 2358 C CA . LYS A 1 190 ? -8.462 -46.452 -21.933 1.00 27.83 154 LYS A CA 1
ATOM 2359 C C . LYS A 1 190 ? -7.023 -46.419 -22.437 1.00 28.88 154 LYS A C 1
ATOM 2360 O O . LYS A 1 190 ? -6.251 -45.531 -22.068 1.00 31.86 154 LYS A O 1
ATOM 2379 N N . ASN A 1 191 ? -6.671 -47.336 -23.341 1.00 29.52 155 ASN A N 1
ATOM 2380 C CA . ASN A 1 191 ? -5.313 -47.376 -23.876 1.00 30.70 155 ASN A CA 1
ATOM 2381 C C . ASN A 1 191 ? -4.979 -46.100 -24.641 1.00 31.69 155 ASN A C 1
ATOM 2382 O O . ASN A 1 191 ? -3.883 -45.548 -24.500 1.00 30.94 155 ASN A O 1
ATOM 2393 N N . LEU A 1 192 ? -5.917 -45.610 -25.452 1.00 29.15 156 LEU A N 1
ATOM 2394 C CA . LEU A 1 192 ? -5.678 -44.382 -26.203 1.00 28.95 156 LEU A CA 1
ATOM 2395 C C . LEU A 1 192 ? -5.428 -43.205 -25.273 1.00 28.74 156 LEU A C 1
ATOM 2396 O O . LEU A 1 192 ? -4.632 -42.316 -25.589 1.00 29.48 156 LEU A O 1
ATOM 2412 N N . ILE A 1 193 ? -6.102 -43.168 -24.122 1.00 28.20 157 ILE A N 1
ATOM 2413 C CA . ILE A 1 193 ? -5.822 -42.117 -23.149 1.00 28.42 157 ILE A CA 1
ATOM 2414 C C . ILE A 1 193 ? -4.404 -42.268 -22.616 1.00 33.38 157 ILE A C 1
ATOM 2415 O O . ILE A 1 193 ? -3.656 -41.290 -22.512 1.00 31.34 157 ILE A O 1
ATOM 2431 N N . TYR A 1 194 ? -4.030 -43.493 -22.237 1.00 35.84 158 TYR A N 1
ATOM 2432 C CA . TYR A 1 194 ? -2.690 -43.729 -21.710 1.00 43.16 158 TYR A CA 1
ATOM 2433 C C . TYR A 1 194 ? -1.626 -43.427 -22.758 1.00 39.99 158 TYR A C 1
ATOM 2434 O O . TYR A 1 194 ? -0.522 -42.980 -22.416 1.00 38.23 158 TYR A O 1
ATOM 2438 N N . GLU A 1 195 ? -1.935 -43.659 -24.034 1.00 34.35 159 GLU A N 1
ATOM 2439 C CA . GLU A 1 195 ? -1.055 -43.236 -25.120 1.00 35.02 159 GLU A CA 1
ATOM 2440 C C . GLU A 1 195 ? -1.086 -41.732 -25.362 1.00 32.82 159 GLU A C 1
ATOM 2441 O O . GLU A 1 195 ? -0.402 -41.261 -26.278 1.00 34.74 159 GLU A O 1
ATOM 2453 N N . GLY A 1 196 ? -1.849 -40.970 -24.584 1.00 37.83 160 GLY A N 1
ATOM 2454 C CA . GLY A 1 196 ? -1.865 -39.527 -24.714 1.00 32.98 160 GLY A CA 1
ATOM 2455 C C . GLY A 1 196 ? -2.839 -38.963 -25.720 1.00 34.14 160 GLY A C 1
ATOM 2456 O O . GLY A 1 196 ? -2.721 -37.786 -26.077 1.00 35.45 160 GLY A O 1
ATOM 2460 N N . LYS A 1 197 ? -3.813 -39.746 -26.180 1.00 30.00 161 LYS A N 1
ATOM 2461 C CA . LYS A 1 197 ? -4.721 -39.303 -27.225 1.00 29.52 161 LYS A CA 1
ATOM 2462 C C . LYS A 1 197 ? -6.096 -38.885 -26.690 1.00 28.45 161 LYS A C 1
ATOM 2463 O O . LYS A 1 197 ? -7.035 -38.739 -27.479 1.00 28.02 161 LYS A O 1
ATOM 2482 N N . GLY A 1 198 ? -6.223 -38.657 -25.382 1.00 28.25 162 GLY A N 1
ATOM 2483 C CA . GLY A 1 198 ? -7.538 -38.446 -24.797 1.00 27.76 162 GLY A CA 1
ATOM 2484 C C . GLY A 1 198 ? -8.250 -37.202 -25.298 1.00 27.39 162 GLY A C 1
ATOM 2485 O O . GLY A 1 198 ? -9.485 -37.147 -25.301 1.00 26.66 162 GLY A O 1
ATOM 2489 N N . GLN A 1 199 ? -7.499 -36.183 -25.721 1.00 28.44 163 GLN A N 1
ATOM 2490 C CA . GLN A 1 199 ? -8.128 -34.959 -26.198 1.00 30.40 163 GLN A CA 1
ATOM 2491 C C . GLN A 1 199 ? -8.279 -34.939 -27.709 1.00 35.42 163 GLN A C 1
ATOM 2492 O O . GLN A 1 199 ? -8.859 -33.993 -28.253 1.00 29.73 163 GLN A O 1
ATOM 2506 N N . GLU A 1 200 ? -7.808 -35.976 -28.390 1.00 29.02 164 GLU A N 1
ATOM 2507 C CA . GLU A 1 200 ? -8.105 -36.142 -29.800 1.00 29.45 164 GLU A CA 1
ATOM 2508 C C . GLU A 1 200 ? -9.534 -36.633 -29.975 1.00 28.50 164 GLU A C 1
ATOM 2509 O O . GLU A 1 200 ? -10.158 -37.161 -29.052 1.00 27.38 164 GLU A O 1
ATOM 2521 N N . THR A 1 201 ? -10.052 -36.452 -31.180 1.00 29.17 165 THR A N 1
ATOM 2522 C CA . THR A 1 201 ? -11.399 -36.882 -31.515 1.00 30.25 165 THR A CA 1
ATOM 2523 C C . THR A 1 201 ? -11.323 -37.888 -32.650 1.00 29.52 165 THR A C 1
ATOM 2524 O O . THR A 1 201 ? -10.646 -37.644 -33.657 1.00 30.59 165 THR A O 1
ATOM 2535 N N . ASP A 1 202 ? -11.981 -39.028 -32.465 1.00 34.62 166 ASP A N 1
ATOM 2536 C CA . ASP A 1 202 ? -12.064 -40.069 -33.485 1.00 45.29 166 ASP A CA 1
ATOM 2537 C C . ASP A 1 202 ? -13.525 -40.491 -33.550 1.00 37.71 166 ASP A C 1
ATOM 2538 O O . ASP A 1 202 ? -14.022 -41.196 -32.665 1.00 32.80 166 ASP A O 1
ATOM 2547 N N . LEU A 1 203 ? -14.201 -40.043 -34.605 1.00 33.94 167 LEU A N 1
ATOM 2548 C CA . LEU A 1 203 ? -15.620 -40.316 -34.759 1.00 39.29 167 LEU A CA 1
ATOM 2549 C C . LEU A 1 203 ? -15.902 -41.809 -34.893 1.00 38.20 167 LEU A C 1
ATOM 2550 O O . LEU A 1 203 ? -17.000 -42.262 -34.540 1.00 36.79 167 LEU A O 1
ATOM 2566 N N . SER A 1 204 ? -14.928 -42.591 -35.377 1.00 30.64 168 SER A N 1
ATOM 2567 C CA . SER A 1 204 ? -15.190 -43.994 -35.685 1.00 35.98 168 SER A CA 1
ATOM 2568 C C . SER A 1 204 ? -15.562 -44.788 -34.441 1.00 39.21 168 SER A C 1
ATOM 2569 O O . SER A 1 204 ? -16.304 -45.772 -34.536 1.00 45.56 168 SER A O 1
ATOM 2577 N N . TYR A 1 205 ? -15.066 -44.389 -33.268 1.00 30.16 169 TYR A N 1
ATOM 2578 C CA . TYR A 1 205 ? -15.428 -45.118 -32.060 1.00 26.47 169 TYR A CA 1
ATOM 2579 C C . TYR A 1 205 ? -16.871 -44.852 -31.671 1.00 30.60 169 TYR A C 1
ATOM 2580 O O . TYR A 1 205 ? -17.553 -45.743 -31.150 1.00 30.15 169 TYR A O 1
ATOM 2598 N N . LEU A 1 206 ? -17.352 -43.633 -31.896 1.00 29.31 170 LEU A N 1
ATOM 2599 C CA . LEU A 1 206 ? -18.753 -43.353 -31.617 1.00 28.71 170 LEU A CA 1
ATOM 2600 C C . LEU A 1 206 ? -19.649 -44.122 -32.582 1.00 26.77 170 LEU A C 1
ATOM 2601 O O . LEU A 1 206 ? -20.698 -44.641 -32.189 1.00 28.15 170 LEU A O 1
ATOM 2617 N N . GLU A 1 207 ? -19.229 -44.237 -33.846 1.00 31.85 171 GLU A N 1
ATOM 2618 C CA . GLU A 1 207 ? -19.997 -45.017 -34.815 1.00 31.09 171 GLU A CA 1
ATOM 2619 C C . GLU A 1 207 ? -20.055 -46.483 -34.412 1.00 27.92 171 GLU A C 1
ATOM 2620 O O . GLU A 1 207 ? -21.084 -47.146 -34.592 1.00 29.02 171 GLU A O 1
ATOM 2632 N N . GLU A 1 208 ? -18.955 -47.007 -33.873 1.00 27.74 172 GLU A N 1
ATOM 2633 C CA . GLU A 1 208 ? -18.955 -48.380 -33.381 1.00 36.35 172 GLU A CA 1
ATOM 2634 C C . GLU A 1 208 ? -19.955 -48.531 -32.248 1.00 35.24 172 GLU A C 1
ATOM 2635 O O . GLU A 1 208 ? -20.721 -49.500 -32.199 1.00 32.81 172 GLU A O 1
ATOM 2647 N N . LEU A 1 209 ? -19.991 -47.543 -31.359 1.00 33.29 173 LEU A N 1
ATOM 2648 C CA . LEU A 1 209 ? -20.837 -47.611 -30.180 1.00 31.25 173 LEU A CA 1
ATOM 2649 C C . LEU A 1 209 ? -22.312 -47.459 -30.536 1.00 33.60 173 LEU A C 1
ATOM 2650 O O . LEU A 1 209 ? -23.158 -48.163 -29.974 1.00 33.84 173 LEU A O 1
ATOM 2666 N N . MET A 1 210 ? -22.646 -46.572 -31.488 1.00 24.07 174 MET A N 1
ATOM 2667 C CA . MET A 1 210 ? -24.038 -46.190 -31.729 1.00 24.19 174 MET A CA 1
ATOM 2668 C C . MET A 1 210 ? -24.543 -46.443 -33.147 1.00 25.59 174 MET A C 1
ATOM 2669 O O . MET A 1 210 ? -25.744 -46.296 -33.389 1.00 25.77 174 MET A O 1
ATOM 2683 N N . GLY A 1 211 ? -23.680 -46.838 -34.086 1.00 28.77 175 GLY A N 1
ATOM 2684 C CA . GLY A 1 211 ? -24.095 -46.933 -35.476 1.00 35.79 175 GLY A CA 1
ATOM 2685 C C . GLY A 1 211 ? -25.142 -47.995 -35.757 1.00 33.97 175 GLY A C 1
ATOM 2686 O O . GLY A 1 211 ? -25.834 -47.910 -36.776 1.00 34.79 175 GLY A O 1
ATOM 2690 N N . TRP A 1 212 ? -25.268 -48.986 -34.882 1.00 23.61 176 TRP A N 1
ATOM 2691 C CA . TRP A 1 212 ? -26.191 -50.112 -35.036 1.00 25.53 176 TRP A CA 1
ATOM 2692 C C . TRP A 1 212 ? -27.637 -49.800 -34.645 1.00 23.95 176 TRP A C 1
ATOM 2693 O O . TRP A 1 212 ? -28.508 -50.671 -34.784 1.00 19.95 176 TRP A O 1
ATOM 2714 N N . MET A 1 213 ? -27.926 -48.607 -34.136 1.00 19.59 177 MET A N 1
ATOM 2715 C CA . MET A 1 213 ? -29.163 -48.418 -33.396 1.00 16.31 177 MET A CA 1
ATOM 2716 C C . MET A 1 213 ? -30.404 -48.319 -34.278 1.00 16.49 177 MET A C 1
ATOM 2717 O O . MET A 1 213 ? -31.515 -48.382 -33.747 1.00 14.28 177 MET A O 1
ATOM 2731 N N . THR A 1 214 ? -30.265 -48.185 -35.600 1.00 16.29 178 THR A N 1
ATOM 2732 C CA . THR A 1 214 ? -31.429 -48.205 -36.477 1.00 17.54 178 THR A CA 1
ATOM 2733 C C . THR A 1 214 ? -31.682 -49.582 -37.071 1.00 16.86 178 THR A C 1
ATOM 2734 O O . THR A 1 214 ? -32.431 -49.695 -38.051 1.00 17.58 178 THR A O 1
ATOM 2745 N N . GLU A 1 215 ? -31.116 -50.636 -36.464 1.00 17.20 179 GLU A N 1
ATOM 2746 C CA . GLU A 1 215 ? -31.095 -51.959 -37.089 1.00 18.81 179 GLU A CA 1
ATOM 2747 C C . GLU A 1 215 ? -32.497 -52.510 -37.338 1.00 18.66 179 GLU A C 1
ATOM 2748 O O . GLU A 1 215 ? -32.702 -53.262 -38.298 1.00 20.63 179 GLU A O 1
ATOM 2760 N N . ARG A 1 216 ? -33.464 -52.173 -36.485 1.00 17.39 180 ARG A N 1
ATOM 2761 C CA . ARG A 1 216 ? -34.829 -52.675 -36.632 1.00 19.73 180 ARG A CA 1
ATOM 2762 C C . ARG A 1 216 ? -35.691 -51.839 -37.559 1.00 22.67 180 ARG A C 1
ATOM 2763 O O . ARG A 1 216 ? -36.823 -52.242 -37.864 1.00 23.10 180 ARG A O 1
ATOM 2784 N N . ILE A 1 217 ? -35.199 -50.698 -38.016 1.00 17.45 181 ILE A N 1
ATOM 2785 C CA . ILE A 1 217 ? -36.007 -49.737 -38.752 1.00 20.18 181 ILE A CA 1
ATOM 2786 C C . ILE A 1 217 ? -35.816 -49.965 -40.242 1.00 23.99 181 ILE A C 1
ATOM 2787 O O . ILE A 1 217 ? -34.682 -49.994 -40.734 1.00 24.89 181 ILE A O 1
ATOM 2803 N N . GLU A 1 218 ? -36.926 -50.127 -40.956 1.00 25.33 182 GLU A N 1
ATOM 2804 C CA . GLU A 1 218 ? -36.890 -50.242 -42.408 1.00 36.94 182 GLU A CA 1
ATOM 2805 C C . GLU A 1 218 ? -36.680 -48.872 -43.036 1.00 33.99 182 GLU A C 1
ATOM 2806 O O . GLU A 1 218 ? -37.427 -47.929 -42.758 1.00 35.10 182 GLU A O 1
ATOM 2818 N N . GLN A 1 219 ? -35.662 -48.766 -43.880 1.00 32.78 183 GLN A N 1
ATOM 2819 C CA . GLN A 1 219 ? -35.382 -47.546 -44.626 1.00 33.61 183 GLN A CA 1
ATOM 2820 C C . GLN A 1 219 ? -35.324 -46.325 -43.704 1.00 35.73 183 GLN A C 1
ATOM 2821 O O . GLN A 1 219 ? -36.057 -45.353 -43.907 1.00 36.19 183 GLN A O 1
ATOM 2835 N N . PRO A 1 220 ? -34.463 -46.340 -42.684 1.00 37.68 184 PRO A N 1
ATOM 2836 C CA . PRO A 1 220 ? -34.365 -45.170 -41.802 1.00 31.34 184 PRO A CA 1
ATOM 2837 C C . PRO A 1 220 ? -33.892 -43.945 -42.572 1.00 32.52 184 PRO A C 1
ATOM 2838 O O . PRO A 1 220 ? -32.897 -43.986 -43.301 1.00 31.57 184 PRO A O 1
ATOM 2849 N N . LYS A 1 221 ? -34.638 -42.857 -42.433 1.00 29.39 185 LYS A N 1
ATOM 2850 C CA . LYS A 1 221 ? -34.270 -41.631 -43.131 1.00 47.37 185 LYS A CA 1
ATOM 2851 C C . LYS A 1 221 ? -33.018 -40.994 -42.531 1.00 33.43 185 LYS A C 1
ATOM 2852 O O . LYS A 1 221 ? -32.272 -40.312 -43.244 1.00 27.06 185 LYS A O 1
ATOM 2871 N N . THR A 1 222 ? -32.755 -41.209 -41.247 1.00 27.39 186 THR A N 1
ATOM 2872 C CA . THR A 1 222 ? -31.564 -40.665 -40.612 1.00 27.38 186 THR A CA 1
ATOM 2873 C C . THR A 1 222 ? -30.994 -41.702 -39.657 1.00 19.70 186 THR A C 1
ATOM 2874 O O . THR A 1 222 ? -31.710 -42.608 -39.215 1.00 20.35 186 THR A O 1
ATOM 2885 N N . PRO A 1 223 ? -29.716 -41.575 -39.295 1.00 21.99 187 PRO A N 1
ATOM 2886 C CA . PRO A 1 223 ? -29.137 -42.491 -38.300 1.00 22.14 187 PRO A CA 1
ATOM 2887 C C . PRO A 1 223 ? -29.700 -42.302 -36.916 1.00 19.79 187 PRO A C 1
ATOM 2888 O O . PRO A 1 223 ? -29.393 -43.102 -36.028 1.00 18.84 187 PRO A O 1
ATOM 2899 N N . ASN A 1 224 ? -30.505 -41.266 -36.693 1.00 18.03 188 ASN A N 1
ATOM 2900 C CA . ASN A 1 224 ? -31.075 -41.029 -35.376 1.00 21.73 188 ASN A CA 1
ATOM 2901 C C . ASN A 1 224 ? -32.552 -41.374 -35.319 1.00 15.79 188 ASN A C 1
ATOM 2902 O O . ASN A 1 224 ? -33.243 -40.922 -34.410 1.00 15.53 188 ASN A O 1
ATOM 2913 N N . ASP A 1 225 ? -33.051 -42.171 -36.275 1.00 14.99 189 ASP A N 1
ATOM 2914 C CA . ASP A 1 225 ? -34.470 -42.509 -36.270 1.00 12.44 189 ASP A CA 1
ATOM 2915 C C . ASP A 1 225 ? -34.878 -43.362 -35.081 1.00 15.55 189 ASP A C 1
ATOM 2916 O O . ASP A 1 225 ? -36.078 -43.535 -34.850 1.00 14.11 189 ASP A O 1
ATOM 2925 N N . TRP A 1 226 ? -33.922 -43.914 -34.340 1.00 12.92 190 TRP A N 1
ATOM 2926 C CA . TRP A 1 226 ? -34.255 -44.649 -33.123 1.00 13.83 190 TRP A CA 1
ATOM 2927 C C . TRP A 1 226 ? -34.777 -43.734 -32.018 1.00 11.90 190 TRP A C 1
ATOM 2928 O O . TRP A 1 226 ? -35.336 -44.237 -31.029 1.00 12.03 190 TRP A O 1
ATOM 2949 N N . ILE A 1 227 ? -34.645 -42.410 -32.181 1.00 10.44 191 ILE A N 1
ATOM 2950 C CA . ILE A 1 227 ? -35.156 -41.454 -31.195 1.00 11.26 191 ILE A CA 1
ATOM 2951 C C . ILE A 1 227 ? -36.675 -41.569 -31.053 1.00 11.25 191 ILE A C 1
ATOM 2952 O O . ILE A 1 227 ? -37.222 -41.512 -29.940 1.00 12.85 191 ILE A O 1
ATOM 2968 N N . SER A 1 228 ? -37.384 -41.700 -32.172 1.00 11.04 192 SER A N 1
ATOM 2969 C CA . SER A 1 228 ? -38.837 -41.737 -32.150 1.00 9.66 192 SER A CA 1
ATOM 2970 C C . SER A 1 228 ? -39.326 -42.228 -33.497 1.00 12.65 192 SER A C 1
ATOM 2971 O O . SER A 1 228 ? -38.708 -41.959 -34.525 1.00 12.49 192 SER A O 1
ATOM 2979 N N . SER A 1 229 ? -40.452 -42.934 -33.484 1.00 9.71 193 SER A N 1
ATOM 2980 C CA . SER A 1 229 ? -41.101 -43.297 -34.732 1.00 11.43 193 SER A CA 1
ATOM 2981 C C . SER A 1 229 ? -41.857 -42.134 -35.353 1.00 12.21 193 SER A C 1
ATOM 2982 O O . SER A 1 229 ? -42.337 -42.266 -36.488 1.00 13.90 193 SER A O 1
ATOM 2990 N N . ASP A 1 230 ? -41.970 -41.006 -34.646 1.00 15.54 194 ASP A N 1
ATOM 2991 C CA . ASP A 1 230 ? -42.518 -39.778 -35.214 1.00 9.88 194 ASP A CA 1
ATOM 2992 C C . ASP A 1 230 ? -41.397 -39.004 -35.897 1.00 9.05 194 ASP A C 1
ATOM 2993 O O . ASP A 1 230 ? -40.531 -38.446 -35.200 1.00 12.60 194 ASP A O 1
ATOM 3002 N N . PRO A 1 231 ? -41.371 -38.922 -37.223 1.00 11.93 195 PRO A N 1
ATOM 3003 C CA . PRO A 1 231 ? -40.287 -38.175 -37.876 1.00 13.45 195 PRO A CA 1
ATOM 3004 C C . PRO A 1 231 ? -40.227 -36.720 -37.468 1.00 13.85 195 PRO A C 1
ATOM 3005 O O . PRO A 1 231 ? -39.154 -36.108 -37.582 1.00 13.33 195 PRO A O 1
ATOM 3016 N N . ASP A 1 232 ? -41.353 -36.127 -37.040 1.00 10.93 196 ASP A N 1
ATOM 3017 C CA . ASP A 1 232 ? -41.337 -34.729 -36.609 1.00 12.16 196 ASP A CA 1
ATOM 3018 C C . ASP A 1 232 ? -40.518 -34.544 -35.331 1.00 11.35 196 ASP A C 1
ATOM 3019 O O . ASP A 1 232 ? -39.871 -33.507 -35.150 1.00 10.80 196 ASP A O 1
ATOM 3028 N N . ILE A 1 233 ? -40.573 -35.514 -34.408 1.00 9.02 197 ILE A N 1
ATOM 3029 C CA . ILE A 1 233 ? -39.758 -35.428 -33.198 1.00 9.52 197 ILE A CA 1
ATOM 3030 C C . ILE A 1 233 ? -38.278 -35.539 -33.552 1.00 12.03 197 ILE A C 1
ATOM 3031 O O . ILE A 1 233 ? -37.439 -34.797 -33.017 1.00 12.12 197 ILE A O 1
ATOM 3047 N N . VAL A 1 234 ? -37.933 -36.466 -34.456 1.00 10.75 198 VAL A N 1
ATOM 3048 C CA . VAL A 1 234 ? -36.542 -36.632 -34.882 1.00 11.26 198 VAL A CA 1
ATOM 3049 C C . VAL A 1 234 ? -36.048 -35.369 -35.574 1.00 13.47 198 VAL A C 1
ATOM 3050 O O . VAL A 1 234 ? -34.930 -34.897 -35.327 1.00 11.47 198 VAL A O 1
ATOM 3063 N N . ALA A 1 235 ? -36.873 -34.799 -36.455 1.00 13.74 199 ALA A N 1
ATOM 3064 C CA . ALA A 1 235 ? -36.464 -33.601 -37.182 1.00 13.67 199 ALA A CA 1
ATOM 3065 C C . ALA A 1 235 ? -36.282 -32.415 -36.241 1.00 16.01 199 ALA A C 1
ATOM 3066 O O . ALA A 1 235 ? -35.317 -31.650 -36.377 1.00 14.13 199 ALA A O 1
ATOM 3073 N N . ASP A 1 236 ? -37.205 -32.234 -35.288 1.00 12.27 200 ASP A N 1
ATOM 3074 C CA . ASP A 1 236 ? -37.055 -31.158 -34.308 1.00 9.07 200 ASP A CA 1
ATOM 3075 C C . ASP A 1 236 ? -35.770 -31.336 -33.507 1.00 10.74 200 ASP A C 1
ATOM 3076 O O . ASP A 1 236 ? -35.039 -30.370 -33.257 1.00 12.37 200 ASP A O 1
ATOM 3085 N N . HIS A 1 237 ? -35.474 -32.574 -33.106 1.00 10.90 201 HIS A N 1
ATOM 3086 C CA . HIS A 1 237 ? -34.226 -32.848 -32.397 1.00 10.80 201 HIS A CA 1
ATOM 3087 C C . HIS A 1 237 ? -33.020 -32.440 -33.238 1.00 12.49 201 HIS A C 1
ATOM 3088 O O . HIS A 1 237 ? -32.047 -31.850 -32.730 1.00 11.85 201 HIS A O 1
ATOM 3102 N N . ALA A 1 238 ? -33.073 -32.725 -34.542 1.00 13.06 202 ALA A N 1
ATOM 3103 C CA . ALA A 1 238 ? -31.978 -32.374 -35.438 1.00 14.14 202 ALA A CA 1
ATOM 3104 C C . ALA A 1 238 ? -31.828 -30.868 -35.612 1.00 17.09 202 ALA A C 1
ATOM 3105 O O . ALA A 1 238 ? -30.710 -30.380 -35.821 1.00 16.58 202 ALA A O 1
ATOM 3112 N N . ASN A 1 239 ? -32.929 -30.126 -35.560 1.00 12.00 203 ASN A N 1
ATOM 3113 C CA . ASN A 1 239 ? -32.929 -28.700 -35.865 1.00 11.38 203 ASN A CA 1
ATOM 3114 C C . ASN A 1 239 ? -32.741 -27.820 -34.634 1.00 12.94 203 ASN A C 1
ATOM 3115 O O . ASN A 1 239 ? -32.619 -26.601 -34.779 1.00 15.39 203 ASN A O 1
ATOM 3126 N N . ASP A 1 240 ? -32.748 -28.402 -33.447 1.00 11.04 204 ASP A N 1
ATOM 3127 C CA . ASP A 1 240 ? -32.610 -27.666 -32.203 1.00 10.28 204 ASP A CA 1
ATOM 3128 C C . ASP A 1 240 ? -31.133 -27.379 -31.964 1.00 13.83 204 ASP A C 1
ATOM 3129 O O . ASP A 1 240 ? -30.353 -28.325 -31.794 1.00 14.82 204 ASP A O 1
ATOM 3138 N N . PRO A 1 241 ? -30.706 -26.111 -31.964 1.00 13.20 205 PRO A N 1
ATOM 3139 C CA . PRO A 1 241 ? -29.269 -25.799 -31.861 1.00 13.91 205 PRO A CA 1
ATOM 3140 C C . PRO A 1 241 ? -28.677 -26.067 -30.493 1.00 11.61 205 PRO A C 1
ATOM 3141 O O . PRO A 1 241 ? -27.450 -25.986 -30.345 1.00 15.10 205 PRO A O 1
ATOM 3152 N N . PHE A 1 242 ? -29.490 -26.359 -29.494 1.00 11.02 206 PHE A N 1
ATOM 3153 C CA . PHE A 1 242 ? -28.963 -26.748 -28.194 1.00 11.48 206 PHE A CA 1
ATOM 3154 C C . PHE A 1 242 ? -28.737 -28.249 -28.091 1.00 15.35 206 PHE A C 1
ATOM 3155 O O . PHE A 1 242 ? -28.129 -28.696 -27.118 1.00 14.50 206 PHE A O 1
ATOM 3172 N N . ASN A 1 243 ? -29.212 -29.025 -29.067 1.00 12.19 207 ASN A N 1
ATOM 3173 C CA . ASN A 1 243 ? -28.817 -30.420 -29.200 1.00 13.03 207 ASN A CA 1
ATOM 3174 C C . ASN A 1 243 ? -27.510 -30.499 -29.980 1.00 13.87 207 ASN A C 1
ATOM 3175 O O . ASN A 1 243 ? -27.156 -29.584 -30.721 1.00 16.29 207 ASN A O 1
ATOM 3186 N N . ASN A 1 244 ? -26.818 -31.632 -29.861 1.00 15.42 208 ASN A N 1
ATOM 3187 C CA . ASN A 1 244 ? -25.538 -31.787 -30.556 1.00 15.78 208 ASN A CA 1
ATOM 3188 C C . ASN A 1 244 ? -25.333 -33.248 -30.935 1.00 24.11 208 ASN A C 1
ATOM 3189 O O . ASN A 1 244 ? -24.974 -34.068 -30.086 1.00 20.81 208 ASN A O 1
ATOM 3200 N N . PHE A 1 245 ? -25.543 -33.545 -32.211 1.00 16.89 209 PHE A N 1
ATOM 3201 C CA . PHE A 1 245 ? -25.029 -34.747 -32.848 1.00 21.45 209 PHE A CA 1
ATOM 3202 C C . PHE A 1 245 ? -24.123 -34.364 -34.012 1.00 25.42 209 PHE A C 1
ATOM 3203 O O . PHE A 1 245 ? -24.052 -35.069 -35.015 1.00 31.56 209 PHE A O 1
ATOM 3220 N N . THR A 1 246 ? -23.426 -33.236 -33.882 1.00 25.33 210 THR A N 1
ATOM 3221 C CA . THR A 1 246 ? -22.515 -32.729 -34.905 1.00 38.57 210 THR A CA 1
ATOM 3222 C C . THR A 1 246 ? -21.058 -32.761 -34.469 1.00 39.74 210 THR A C 1
ATOM 3223 O O . THR A 1 246 ? -20.191 -33.199 -35.236 1.00 33.63 210 THR A O 1
ATOM 3234 N N . THR A 1 247 ? -20.758 -32.256 -33.268 1.00 32.96 211 THR A N 1
ATOM 3235 C CA . THR A 1 247 ? -19.413 -32.318 -32.711 1.00 25.75 211 THR A CA 1
ATOM 3236 C C . THR A 1 247 ? -19.332 -33.566 -31.847 1.00 21.94 211 THR A C 1
ATOM 3237 O O . THR A 1 247 ? -20.035 -33.641 -30.830 1.00 21.04 211 THR A O 1
ATOM 3248 N N . PRO A 1 248 ? -18.532 -34.565 -32.203 1.00 21.04 212 PRO A N 1
ATOM 3249 C CA . PRO A 1 248 ? -18.456 -35.762 -31.374 1.00 23.57 212 PRO A CA 1
ATOM 3250 C C . PRO A 1 248 ? -17.636 -35.497 -30.127 1.00 17.44 212 PRO A C 1
ATOM 3251 O O . PRO A 1 248 ? -16.797 -34.583 -30.107 1.00 20.22 212 PRO A O 1
ATOM 3262 N N . PRO A 1 249 ? -17.833 -36.278 -29.078 1.00 21.62 213 PRO A N 1
ATOM 3263 C CA . PRO A 1 249 ? -16.946 -36.181 -27.916 1.00 22.58 213 PRO A CA 1
ATOM 3264 C C . PRO A 1 249 ? -15.537 -36.639 -28.259 1.00 20.23 213 PRO A C 1
ATOM 3265 O O . PRO A 1 249 ? -15.328 -37.484 -29.137 1.00 21.79 213 PRO A O 1
ATOM 3276 N N . ASN A 1 250 ? -14.557 -36.069 -27.559 1.00 20.56 214 ASN A N 1
ATOM 3277 C CA . ASN A 1 250 ? -13.200 -36.560 -27.724 1.00 21.52 214 ASN A CA 1
ATOM 3278 C C . ASN A 1 250 ? -13.072 -37.937 -27.069 1.00 21.98 214 ASN A C 1
ATOM 3279 O O . ASN A 1 250 ? -14.024 -38.488 -26.507 1.00 17.55 214 ASN A O 1
ATOM 3290 N N . ILE A 1 251 ? -11.874 -38.512 -27.170 1.00 19.18 215 ILE A N 1
ATOM 3291 C CA . ILE A 1 251 ? -11.668 -39.896 -26.766 1.00 18.86 215 ILE A CA 1
ATOM 3292 C C . ILE A 1 251 ? -11.911 -40.068 -25.274 1.00 18.41 215 ILE A C 1
ATOM 3293 O O . ILE A 1 251 ? -12.561 -41.029 -24.848 1.00 17.93 215 ILE A O 1
ATOM 3309 N N . ARG A 1 252 ? -11.412 -39.146 -24.453 1.00 19.64 216 ARG A N 1
ATOM 3310 C CA . ARG A 1 252 ? -11.576 -39.355 -23.017 1.00 18.49 216 ARG A CA 1
ATOM 3311 C C . ARG A 1 252 ? -13.030 -39.199 -22.605 1.00 19.53 216 ARG A C 1
ATOM 3312 O O . ARG A 1 252 ? -13.496 -39.915 -21.712 1.00 19.19 216 ARG A O 1
ATOM 3333 N N . SER A 1 253 ? -13.774 -38.306 -23.263 1.00 18.57 217 SER A N 1
ATOM 3334 C CA . SER A 1 253 ? -15.190 -38.159 -22.953 1.00 17.91 217 SER A CA 1
ATOM 3335 C C . SER A 1 253 ? -15.976 -39.388 -23.388 1.00 17.08 217 SER A C 1
ATOM 3336 O O . SER A 1 253 ? -16.913 -39.809 -22.701 1.00 16.53 217 SER A O 1
ATOM 3344 N N . LEU A 1 254 ? -15.633 -39.968 -24.541 1.00 16.73 218 LEU A N 1
ATOM 3345 C CA . LEU A 1 254 ? -16.250 -41.227 -24.932 1.00 16.16 218 LEU A CA 1
ATOM 3346 C C . LEU A 1 254 ? -15.902 -42.334 -23.940 1.00 18.82 218 LEU A C 1
ATOM 3347 O O . LEU A 1 254 ? -16.746 -43.179 -23.619 1.00 18.41 218 LEU A O 1
ATOM 3363 N N . TYR A 1 255 ? -14.659 -42.349 -23.453 1.00 17.83 219 TYR A N 1
ATOM 3364 C CA . TYR A 1 255 ? -14.283 -43.274 -22.391 1.00 16.57 219 TYR A CA 1
ATOM 3365 C C . TYR A 1 255 ? -15.202 -43.114 -21.184 1.00 15.88 219 TYR A C 1
ATOM 3366 O O . TYR A 1 255 ? -15.731 -44.103 -20.666 1.00 15.74 219 TYR A O 1
ATOM 3384 N N . TYR A 1 256 ? -15.427 -41.866 -20.744 1.00 20.66 220 TYR A N 1
ATOM 3385 C CA . TYR A 1 256 ? -16.334 -41.614 -19.620 1.00 17.22 220 TYR A CA 1
ATOM 3386 C C . TYR A 1 256 ? -17.712 -42.189 -19.896 1.00 18.33 220 TYR A C 1
ATOM 3387 O O . TYR A 1 256 ? -18.340 -42.787 -19.013 1.00 17.67 220 TYR A O 1
ATOM 3405 N N . PHE A 1 257 ? -18.220 -41.955 -21.107 1.00 14.84 221 PHE A N 1
ATOM 3406 C CA . PHE A 1 257 ? -19.557 -42.413 -21.471 1.00 16.66 221 PHE A CA 1
ATOM 3407 C C . PHE A 1 257 ? -19.666 -43.927 -21.327 1.00 16.34 221 PHE A C 1
ATOM 3408 O O . PHE A 1 257 ? -20.661 -44.445 -20.796 1.00 16.24 221 PHE A O 1
ATOM 3425 N N . VAL A 1 258 ? -18.664 -44.661 -21.821 1.00 18.31 222 VAL A N 1
ATOM 3426 C CA . VAL A 1 258 ? -18.746 -46.118 -21.754 1.00 17.98 222 VAL A CA 1
ATOM 3427 C C . VAL A 1 258 ? -18.501 -46.594 -20.327 1.00 16.29 222 VAL A C 1
ATOM 3428 O O . VAL A 1 258 ? -19.077 -47.601 -19.897 1.00 18.23 222 VAL A O 1
ATOM 3441 N N . GLN A 1 259 ? -17.691 -45.865 -19.562 1.00 15.36 223 GLN A N 1
ATOM 3442 C CA . GLN A 1 259 ? -17.560 -46.154 -18.135 1.00 19.45 223 GLN A CA 1
ATOM 3443 C C . GLN A 1 259 ? -18.896 -46.010 -17.423 1.00 20.93 223 GLN A C 1
ATOM 3444 O O . GLN A 1 259 ? -19.239 -46.832 -16.561 1.00 17.90 223 GLN A O 1
ATOM 3458 N N . MET A 1 260 ? -19.635 -44.937 -17.732 1.00 15.01 224 MET A N 1
ATOM 3459 C CA . MET A 1 260 ? -20.952 -44.736 -17.133 1.00 13.36 224 MET A CA 1
ATOM 3460 C C . MET A 1 260 ? -21.906 -45.859 -17.505 1.00 17.68 224 MET A C 1
ATOM 3461 O O . MET A 1 260 ? -22.746 -46.250 -16.688 1.00 17.64 224 MET A O 1
ATOM 3475 N N . MET A 1 261 ? -21.781 -46.398 -18.722 1.00 15.18 225 MET A N 1
ATOM 3476 C CA . MET A 1 261 ? -22.623 -47.506 -19.164 1.00 19.36 225 MET A CA 1
ATOM 3477 C C . MET A 1 261 ? -22.313 -48.777 -18.397 1.00 21.82 225 MET A C 1
ATOM 3478 O O . MET A 1 261 ? -23.218 -49.569 -18.102 1.00 25.22 225 MET A O 1
ATOM 3492 N N . GLU A 1 262 ? -21.035 -49.007 -18.110 1.00 21.01 226 GLU A N 1
ATOM 3493 C CA . GLU A 1 262 ? -20.591 -50.282 -17.577 1.00 20.60 226 GLU A CA 1
ATOM 3494 C C . GLU A 1 262 ? -20.600 -50.336 -16.058 1.00 17.69 226 GLU A C 1
ATOM 3495 O O . GLU A 1 262 ? -20.837 -51.410 -15.494 1.00 19.58 226 GLU A O 1
ATOM 3507 N N . ILE A 1 263 ? -20.387 -49.208 -15.377 1.00 17.72 227 ILE A N 1
ATOM 3508 C CA . ILE A 1 263 ? -20.378 -49.212 -13.915 1.00 18.47 227 ILE A CA 1
ATOM 3509 C C . ILE A 1 263 ? -21.752 -49.470 -13.309 1.00 18.50 227 ILE A C 1
ATOM 3510 O O . ILE A 1 263 ? -21.850 -49.778 -12.116 1.00 22.47 227 ILE A O 1
ATOM 3526 N N . ILE A 1 264 ? -22.825 -49.370 -14.088 1.00 12.24 228 ILE A N 1
ATOM 3527 C CA . ILE A 1 264 ? -24.175 -49.556 -13.560 1.00 11.72 228 ILE A CA 1
ATOM 3528 C C . ILE A 1 264 ? -24.761 -50.916 -13.936 1.00 11.80 228 ILE A C 1
ATOM 3529 O O . ILE A 1 264 ? -25.956 -51.142 -13.750 1.00 12.73 228 ILE A O 1
ATOM 3545 N N . VAL A 1 265 ? -23.945 -51.832 -14.463 1.00 16.67 229 VAL A N 1
ATOM 3546 C CA . VAL A 1 265 ? -24.445 -53.135 -14.881 1.00 12.16 229 VAL A CA 1
ATOM 3547 C C . VAL A 1 265 ? -24.522 -54.097 -13.703 1.00 15.04 229 VAL A C 1
ATOM 3548 O O . VAL A 1 265 ? -23.586 -54.210 -12.899 1.00 16.49 229 VAL A O 1
ATOM 3561 N N . GLY A 1 266 ? -25.643 -54.819 -13.622 1.00 13.51 230 GLY A N 1
ATOM 3562 C CA . GLY A 1 266 ? -25.753 -56.034 -12.840 1.00 14.51 230 GLY A CA 1
ATOM 3563 C C . GLY A 1 266 ? -26.133 -55.804 -11.396 1.00 13.63 230 GLY A C 1
ATOM 3564 O O . GLY A 1 266 ? -26.316 -54.682 -10.926 1.00 11.86 230 GLY A O 1
ATOM 3568 N N . THR A 1 267 ? -26.263 -56.913 -10.669 1.00 12.36 231 THR A N 1
ATOM 3569 C CA . THR A 1 267 ? -26.548 -56.815 -9.244 1.00 14.17 231 THR A CA 1
ATOM 3570 C C . THR A 1 267 ? -25.388 -56.183 -8.484 1.00 12.75 231 THR A C 1
ATOM 3571 O O . THR A 1 267 ? -25.589 -55.628 -7.398 1.00 15.19 231 THR A O 1
ATOM 3582 N N . GLU A 1 268 ? -24.190 -56.211 -9.055 1.00 14.29 232 GLU A N 1
ATOM 3583 C CA . GLU A 1 268 ? -23.063 -55.561 -8.403 1.00 14.87 232 GLU A CA 1
ATOM 3584 C C . GLU A 1 268 ? -23.320 -54.067 -8.256 1.00 15.48 232 GLU A C 1
ATOM 3585 O O . GLU A 1 268 ? -22.977 -53.471 -7.230 1.00 14.93 232 GLU A O 1
ATOM 3597 N N . TRP A 1 269 ? -23.915 -53.448 -9.283 1.00 14.61 233 TRP A N 1
ATOM 3598 C CA . TRP A 1 269 ? -24.375 -52.061 -9.181 1.00 15.04 233 TRP A CA 1
ATOM 3599 C C . TRP A 1 269 ? -25.600 -51.947 -8.273 1.00 12.88 233 TRP A C 1
ATOM 3600 O O . TRP A 1 269 ? -25.651 -51.093 -7.377 1.00 13.55 233 TRP A O 1
ATOM 3621 N N . ALA A 1 270 ? -26.603 -52.799 -8.493 1.00 11.81 234 ALA A N 1
ATOM 3622 C CA . ALA A 1 270 ? -27.890 -52.602 -7.834 1.00 11.22 234 ALA A CA 1
ATOM 3623 C C . ALA A 1 270 ? -27.762 -52.663 -6.316 1.00 11.34 234 ALA A C 1
ATOM 3624 O O . ALA A 1 270 ? -28.484 -51.952 -5.607 1.00 11.73 234 ALA A O 1
ATOM 3631 N N . GLU A 1 271 ? -26.862 -53.512 -5.801 1.00 11.84 235 GLU A N 1
ATOM 3632 C CA . GLU A 1 271 ? -26.657 -53.614 -4.359 1.00 12.45 235 GLU A CA 1
ATOM 3633 C C . GLU A 1 271 ? -26.135 -52.328 -3.744 1.00 13.63 235 GLU A C 1
ATOM 3634 O O . GLU A 1 271 ? -26.265 -52.140 -2.531 1.00 13.61 235 GLU A O 1
ATOM 3646 N N . LYS A 1 272 ? -25.507 -51.462 -4.533 1.00 12.03 236 LYS A N 1
ATOM 3647 C CA . LYS A 1 272 ? -25.010 -50.203 -3.998 1.00 12.04 236 LYS A CA 1
ATOM 3648 C C . LYS A 1 272 ? -26.116 -49.172 -3.799 1.00 11.84 236 LYS A C 1
ATOM 3649 O O . LYS A 1 272 ? -25.898 -48.183 -3.087 1.00 12.62 236 LYS A O 1
ATOM 3668 N N . VAL A 1 273 ? -27.285 -49.378 -4.404 1.00 14.29 237 VAL A N 1
ATOM 3669 C CA . VAL A 1 273 ? -28.395 -48.434 -4.325 1.00 12.64 237 VAL A CA 1
ATOM 3670 C C . VAL A 1 273 ? -29.228 -48.781 -3.091 1.00 10.56 237 VAL A C 1
ATOM 3671 O O . VAL A 1 273 ? -29.721 -49.916 -2.995 1.00 11.48 237 VAL A O 1
ATOM 3684 N N . PRO A 1 274 ? -29.413 -47.860 -2.141 1.00 11.29 238 PRO A N 1
ATOM 3685 C CA . PRO A 1 274 ? -30.214 -48.195 -0.950 1.00 15.40 238 PRO A CA 1
ATOM 3686 C C . PRO A 1 274 ? -31.607 -48.671 -1.320 1.00 12.57 238 PRO A C 1
ATOM 3687 O O . PRO A 1 274 ? -32.268 -48.100 -2.193 1.00 11.72 238 PRO A O 1
ATOM 3698 N N . VAL A 1 275 ? -32.069 -49.718 -0.623 1.00 11.70 239 VAL A N 1
ATOM 3699 C CA . VAL A 1 275 ? -33.401 -50.249 -0.891 1.00 13.20 239 VAL A CA 1
ATOM 3700 C C . VAL A 1 275 ? -34.480 -49.310 -0.403 1.00 9.98 239 VAL A C 1
ATOM 3701 O O . VAL A 1 275 ? -35.654 -49.474 -0.760 1.00 14.97 239 VAL A O 1
ATOM 3714 N N . SER A 1 276 ? -34.094 -48.294 0.349 1.00 9.79 240 SER A N 1
ATOM 3715 C CA . SER A 1 276 ? -35.020 -47.242 0.731 1.00 12.39 240 SER A CA 1
ATOM 3716 C C . SER A 1 276 ? -35.482 -46.404 -0.450 1.00 17.58 240 SER A C 1
ATOM 3717 O O . SER A 1 276 ? -36.432 -45.627 -0.292 1.00 13.21 240 SER A O 1
ATOM 3725 N N . ILE A 1 277 ? -34.849 -46.526 -1.616 1.00 11.93 241 ILE A N 1
ATOM 3726 C CA . ILE A 1 277 ? -35.198 -45.729 -2.790 1.00 9.67 241 ILE A CA 1
ATOM 3727 C C . ILE A 1 277 ? -36.057 -46.596 -3.709 1.00 12.37 241 ILE A C 1
ATOM 3728 O O . ILE A 1 277 ? -35.511 -47.494 -4.370 1.00 11.43 241 ILE A O 1
ATOM 3744 N N . PRO A 1 278 ? -37.359 -46.351 -3.822 1.00 10.30 242 PRO A N 1
ATOM 3745 C CA . PRO A 1 278 ? -38.154 -47.076 -4.816 1.00 9.55 242 PRO A CA 1
ATOM 3746 C C . PRO A 1 278 ? -37.822 -46.590 -6.208 1.00 9.82 242 PRO A C 1
ATOM 3747 O O . PRO A 1 278 ? -37.386 -45.453 -6.397 1.00 9.99 242 PRO A O 1
ATOM 3758 N N . ILE A 1 279 ? -38.018 -47.463 -7.198 1.00 7.93 243 ILE A N 1
ATOM 3759 C CA . ILE A 1 279 ? -37.616 -47.160 -8.571 1.00 8.63 243 ILE A CA 1
ATOM 3760 C C . ILE A 1 279 ? -38.817 -47.301 -9.495 1.00 8.48 243 ILE A C 1
ATOM 3761 O O . ILE A 1 279 ? -39.593 -48.251 -9.379 1.00 11.45 243 ILE A O 1
ATOM 3777 N N . TYR A 1 280 ? -38.941 -46.362 -10.434 1.00 7.34 244 TYR A N 1
ATOM 3778 C CA . TYR A 1 280 ? -39.901 -46.419 -11.533 1.00 7.31 244 TYR A CA 1
ATOM 3779 C C . TYR A 1 280 ? -39.071 -46.465 -12.805 1.00 9.79 244 TYR A C 1
ATOM 3780 O O . TYR A 1 280 ? -38.200 -45.619 -12.997 1.00 8.92 244 TYR A O 1
ATOM 3798 N N . ASN A 1 281 ? -39.308 -47.473 -13.644 1.00 7.14 245 ASN A N 1
ATOM 3799 C CA . ASN A 1 281 ? -38.444 -47.788 -14.778 1.00 7.30 245 ASN A CA 1
ATOM 3800 C C . ASN A 1 281 ? -39.324 -47.866 -16.015 1.00 10.15 245 ASN A C 1
ATOM 3801 O O . ASN A 1 281 ? -40.158 -48.771 -16.117 1.00 8.62 245 ASN A O 1
ATOM 3812 N N . ILE A 1 282 ? -39.149 -46.926 -16.953 1.00 9.37 246 ILE A N 1
ATOM 3813 C CA . ILE A 1 282 ? -40.050 -46.814 -18.096 1.00 7.53 246 ILE A CA 1
ATOM 3814 C C . ILE A 1 282 ? -39.267 -46.705 -19.400 1.00 7.55 246 ILE A C 1
ATOM 3815 O O . ILE A 1 282 ? -38.168 -46.135 -19.452 1.00 8.11 246 ILE A O 1
ATOM 3831 N N . ALA A 1 283 ? -39.848 -47.255 -20.468 1.00 7.18 247 ALA A N 1
ATOM 3832 C CA . ALA A 1 283 ? -39.191 -47.251 -21.773 1.00 7.27 247 ALA A CA 1
ATOM 3833 C C . ALA A 1 283 ? -40.179 -47.683 -22.841 1.00 9.38 247 ALA A C 1
ATOM 3834 O O . ALA A 1 283 ? -41.256 -48.197 -22.544 1.00 9.47 247 ALA A O 1
ATOM 3841 N N . GLY A 1 284 ? -39.770 -47.508 -24.097 1.00 9.84 248 GLY A N 1
ATOM 3842 C CA . GLY A 1 284 ? -40.474 -48.069 -25.235 1.00 8.34 248 GLY A CA 1
ATOM 3843 C C . GLY A 1 284 ? -39.840 -49.373 -25.686 1.00 11.98 248 GLY A C 1
ATOM 3844 O O . GLY A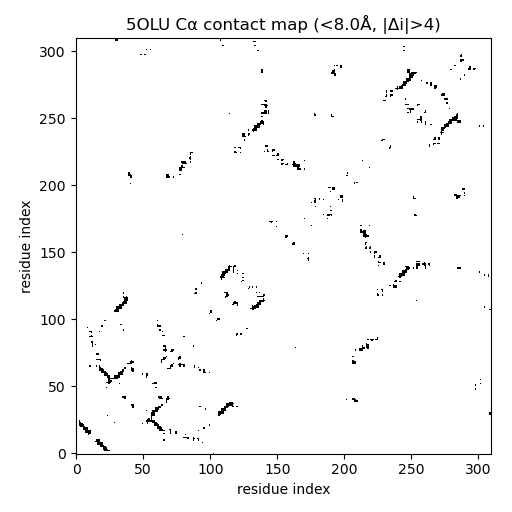 1 284 ? -38.627 -49.539 -25.613 1.00 9.87 248 GLY A O 1
ATOM 3848 N N . ASP A 1 285 ? -40.657 -50.309 -26.180 1.00 7.73 249 ASP A N 1
ATOM 3849 C CA . ASP A 1 285 ? -40.103 -51.633 -26.466 1.00 10.25 249 ASP A CA 1
ATOM 3850 C C . ASP A 1 285 ? -39.495 -51.732 -27.857 1.00 11.70 249 ASP A C 1
ATOM 3851 O O . ASP A 1 285 ? -39.017 -52.806 -28.228 1.00 10.79 249 ASP A O 1
ATOM 3860 N N . GLN A 1 286 ? -39.472 -50.636 -28.620 1.00 9.87 250 GLN A N 1
ATOM 3861 C CA . GLN A 1 286 ? -38.698 -50.556 -29.850 1.00 8.53 250 GLN A CA 1
ATOM 3862 C C . GLN A 1 286 ? -37.427 -49.721 -29.663 1.00 11.26 250 GLN A C 1
ATOM 3863 O O . GLN A 1 286 ? -36.754 -49.371 -30.647 1.00 12.38 250 GLN A O 1
ATOM 3877 N N . ASP A 1 287 ? -37.069 -49.446 -28.422 1.00 11.11 251 ASP A N 1
ATOM 3878 C CA . ASP A 1 287 ? -35.886 -48.643 -28.102 1.00 10.63 251 ASP A CA 1
ATOM 3879 C C . ASP A 1 287 ? -34.627 -49.510 -28.083 1.00 9.40 251 ASP A C 1
ATOM 3880 O O . ASP A 1 287 ? -34.510 -50.402 -27.230 1.00 10.74 251 ASP A O 1
ATOM 3889 N N . PRO A 1 288 ? -33.659 -49.280 -28.974 1.00 10.40 252 PRO A N 1
ATOM 3890 C CA . PRO A 1 288 ? -32.424 -50.080 -28.920 1.00 12.70 252 PRO A CA 1
ATOM 3891 C C . PRO A 1 288 ? -31.606 -49.841 -27.675 1.00 11.07 252 PRO A C 1
ATOM 3892 O O . PRO A 1 288 ? -30.855 -50.738 -27.282 1.00 12.21 252 PRO A O 1
ATOM 3903 N N . VAL A 1 289 ? -31.731 -48.672 -27.039 1.00 11.65 253 VAL A N 1
ATOM 3904 C CA . VAL A 1 289 ? -30.892 -48.353 -25.888 1.00 10.59 253 VAL A CA 1
ATOM 3905 C C . VAL A 1 289 ? -31.119 -49.349 -24.760 1.00 12.21 253 VAL A C 1
ATOM 3906 O O . VAL A 1 289 ? -30.181 -49.701 -24.039 1.00 12.60 253 VAL A O 1
ATOM 3919 N N . GLY A 1 290 ? -32.365 -49.803 -24.584 1.00 12.67 254 GLY A N 1
ATOM 3920 C CA . GLY A 1 290 ? -32.727 -50.770 -23.564 1.00 12.47 254 GLY A CA 1
ATOM 3921 C C . GLY A 1 290 ? -32.954 -52.167 -24.118 1.00 10.18 254 GLY A C 1
ATOM 3922 O O . GLY A 1 290 ? -33.654 -52.974 -23.516 1.00 10.73 254 GLY A O 1
ATOM 3926 N N . GLN A 1 291 ? -32.348 -52.458 -25.266 1.00 12.16 255 GLN A N 1
ATOM 3927 C CA . GLN A 1 291 ? -32.438 -53.765 -25.896 1.00 12.51 255 GLN A CA 1
ATOM 3928 C C . GLN A 1 291 ? -33.898 -54.172 -26.073 1.00 9.96 255 GLN A C 1
ATOM 3929 O O . GLN A 1 291 ? -34.291 -55.303 -25.799 1.00 11.77 255 GLN A O 1
ATOM 3943 N N . TYR A 1 292 ? -34.710 -53.219 -26.531 1.00 10.09 256 TYR A N 1
ATOM 3944 C CA . TYR A 1 292 ? -36.077 -53.475 -26.981 1.00 9.33 256 TYR A CA 1
ATOM 3945 C C . TYR A 1 292 ? -36.923 -54.120 -25.880 1.00 8.98 256 TYR A C 1
ATOM 3946 O O . TYR A 1 292 ? -37.595 -55.129 -26.089 1.00 13.04 256 TYR A O 1
ATOM 3964 N N . GLY A 1 293 ? -36.919 -53.490 -24.704 1.00 9.18 257 GLY A N 1
ATOM 3965 C CA . GLY A 1 293 ? -37.653 -53.955 -23.544 1.00 10.54 257 GLY A CA 1
ATOM 3966 C C . GLY A 1 293 ? -36.911 -54.957 -22.686 1.00 10.55 257 GLY A C 1
ATOM 3967 O O . GLY A 1 293 ? -37.128 -55.000 -21.469 1.00 10.82 257 GLY A O 1
ATOM 3971 N N . GLU A 1 294 ? -36.047 -55.769 -23.288 1.00 9.23 258 GLU A N 1
ATOM 3972 C CA . GLU A 1 294 ? -35.399 -56.841 -22.555 1.00 9.57 258 GLU A CA 1
ATOM 3973 C C . GLU A 1 294 ? -34.377 -56.298 -21.566 1.00 13.13 258 GLU A C 1
ATOM 3974 O O . GLU A 1 294 ? -34.292 -56.774 -20.427 1.00 12.73 258 GLU A O 1
ATOM 3986 N N . GLY A 1 295 ? -33.598 -55.301 -21.979 1.00 11.27 259 GLY A N 1
ATOM 3987 C CA . GLY A 1 295 ? -32.599 -54.733 -21.085 1.00 9.84 259 GLY A CA 1
ATOM 3988 C C . GLY A 1 295 ? -33.226 -53.917 -19.979 1.00 9.48 259 GLY A C 1
ATOM 3989 O O . GLY A 1 295 ? -32.733 -53.908 -18.846 1.00 10.04 259 GLY A O 1
ATOM 3993 N N . VAL A 1 296 ? -34.351 -53.263 -20.278 1.00 9.97 260 VAL A N 1
ATOM 3994 C CA . VAL A 1 296 ? -35.096 -52.516 -19.271 1.00 8.81 260 VAL A CA 1
ATOM 3995 C C . VAL A 1 296 ? -35.576 -53.448 -18.175 1.00 10.71 260 VAL A C 1
ATOM 3996 O O . VAL A 1 296 ? -35.406 -53.171 -16.980 1.00 9.85 260 VAL A O 1
ATOM 4009 N N . TYR A 1 297 ? -36.194 -54.572 -18.559 1.00 9.87 261 TYR A N 1
ATOM 4010 C CA . TYR A 1 297 ? -36.623 -55.516 -17.535 1.00 9.18 261 TYR A CA 1
ATOM 4011 C C . TYR A 1 297 ? -35.434 -56.201 -16.862 1.00 9.59 261 TYR A C 1
ATOM 4012 O O . TYR A 1 297 ? -35.523 -56.558 -15.685 1.00 10.88 261 TYR A O 1
ATOM 4030 N N . ALA A 1 298 ? -34.292 -56.348 -17.550 1.00 9.66 262 ALA A N 1
ATOM 4031 C CA . ALA A 1 298 ? -33.111 -56.857 -16.860 1.00 10.56 262 ALA A CA 1
ATOM 4032 C C . ALA A 1 298 ? -32.693 -55.923 -15.725 1.00 10.00 262 ALA A C 1
ATOM 4033 O O . ALA A 1 298 ? -32.311 -56.385 -14.638 1.00 10.23 262 ALA A O 1
ATOM 4040 N N . VAL A 1 299 ? -32.738 -54.606 -15.965 1.00 9.98 263 VAL A N 1
ATOM 4041 C CA . VAL A 1 299 ? -32.409 -53.633 -14.922 1.00 10.44 263 VAL A CA 1
ATOM 4042 C C . VAL A 1 299 ? -33.386 -53.764 -13.759 1.00 11.26 263 VAL A C 1
ATOM 4043 O O . VAL A 1 299 ? -32.990 -53.841 -12.585 1.00 9.98 263 VAL A O 1
ATOM 4056 N N . SER A 1 300 ? -34.681 -53.832 -14.068 1.00 9.34 264 SER A N 1
ATOM 4057 C CA . SER A 1 300 ? -35.664 -54.013 -13.008 1.00 11.00 264 SER A CA 1
ATOM 4058 C C . SER A 1 300 ? -35.368 -55.273 -12.210 1.00 11.94 264 SER A C 1
ATOM 4059 O O . SER A 1 300 ? -35.406 -55.260 -10.975 1.00 11.54 264 SER A O 1
ATOM 4067 N N . ASN A 1 301 ? -35.039 -56.365 -12.898 1.00 9.65 265 ASN A N 1
ATOM 4068 C CA . ASN A 1 301 ? -34.743 -57.613 -12.207 1.00 10.05 265 ASN A CA 1
ATOM 4069 C C . ASN A 1 301 ? -33.502 -57.507 -11.324 1.00 10.37 265 ASN A C 1
ATOM 4070 O O . ASN A 1 301 ? -33.480 -58.069 -10.224 1.00 10.78 265 ASN A O 1
ATOM 4081 N N . TRP A 1 302 ? -32.437 -56.851 -11.802 1.00 11.29 266 TRP A N 1
ATOM 4082 C CA . TRP A 1 302 ? -31.262 -56.670 -10.950 1.00 10.95 266 TRP A CA 1
ATOM 4083 C C . TRP A 1 302 ? -31.650 -55.972 -9.657 1.00 12.11 266 TRP A C 1
ATOM 4084 O O . TRP A 1 302 ? -31.177 -56.330 -8.567 1.00 11.56 266 TRP A O 1
ATOM 4105 N N . LEU A 1 303 ? -32.521 -54.976 -9.762 1.00 12.48 267 LEU A N 1
ATOM 4106 C CA . LEU A 1 303 ? -32.955 -54.228 -8.586 1.00 10.72 267 LEU A CA 1
ATOM 4107 C C . LEU A 1 303 ? -33.865 -55.064 -7.686 1.00 10.06 267 LEU A C 1
ATOM 4108 O O . LEU A 1 303 ? -33.702 -55.068 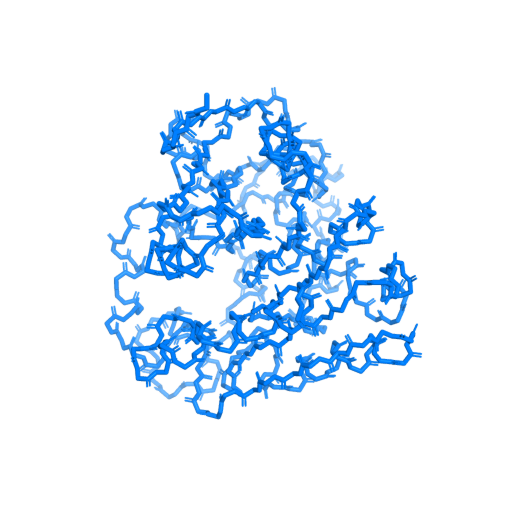-6.462 1.00 10.48 267 LEU A O 1
ATOM 4124 N N . VAL A 1 304 ? -34.855 -55.760 -8.261 1.00 12.69 268 VAL A N 1
ATOM 4125 C CA . VAL A 1 304 ? -35.734 -56.586 -7.425 1.00 10.54 268 VAL A CA 1
ATOM 4126 C C . VAL A 1 304 ? -34.938 -57.693 -6.741 1.00 15.88 268 VAL A C 1
ATOM 4127 O O . VAL A 1 304 ? -35.158 -58.004 -5.560 1.00 14.57 268 VAL A O 1
ATOM 4140 N N . GLN A 1 305 ? -34.012 -58.313 -7.466 1.00 11.02 269 GLN A N 1
ATOM 4141 C CA . GLN A 1 305 ? -33.218 -59.395 -6.887 1.00 13.62 269 GLN A CA 1
ATOM 4142 C C . GLN A 1 305 ? -32.400 -58.933 -5.693 1.00 15.64 269 GLN A C 1
ATOM 4143 O O . GLN A 1 305 ? -32.044 -59.754 -4.840 1.00 17.36 269 GLN A O 1
ATOM 4157 N N . THR A 1 306 ? -32.084 -57.647 -5.613 1.00 13.38 270 THR A N 1
ATOM 4158 C CA . THR A 1 306 ? -31.291 -57.117 -4.520 1.00 14.19 270 THR A CA 1
ATOM 4159 C C . THR A 1 306 ? -32.158 -56.409 -3.485 1.00 19.72 270 THR A C 1
ATOM 4160 O O . THR A 1 306 ? -31.625 -55.747 -2.593 1.00 20.68 270 THR A O 1
ATOM 4171 N N . GLY A 1 307 ? -33.480 -56.568 -3.563 1.00 15.70 271 GLY A N 1
ATOM 4172 C CA . GLY A 1 307 ? -34.358 -56.151 -2.489 1.00 19.41 271 GLY A CA 1
ATOM 4173 C C . GLY A 1 307 ? -35.066 -54.831 -2.700 1.00 13.21 271 GLY A C 1
ATOM 4174 O O . GLY A 1 307 ? -35.693 -54.331 -1.760 1.00 15.95 271 GLY A O 1
ATOM 4178 N N . HIS A 1 308 ? -35.020 -54.274 -3.900 1.00 12.87 272 HIS A N 1
ATOM 4179 C CA . HIS A 1 308 ? -35.634 -52.983 -4.164 1.00 11.42 272 HIS A CA 1
ATOM 4180 C C . HIS A 1 308 ? -37.111 -53.125 -4.519 1.00 17.59 272 HIS A C 1
ATOM 4181 O O . HIS A 1 308 ? -37.557 -54.157 -5.032 1.00 13.85 272 HIS A O 1
ATOM 4196 N N . HIS A 1 309 ? -37.863 -52.061 -4.261 1.00 11.85 273 HIS A N 1
ATOM 4197 C CA . HIS A 1 309 ? -39.243 -51.954 -4.720 1.00 11.60 273 HIS A CA 1
ATOM 4198 C C . HIS A 1 309 ? -39.214 -51.290 -6.091 1.00 13.64 273 HIS A C 1
ATOM 4199 O O . HIS A 1 309 ? -38.776 -50.147 -6.216 1.00 12.23 273 HIS A O 1
ATOM 4213 N N . VAL A 1 310 ? -39.673 -51.998 -7.117 1.00 12.29 274 VAL A N 1
ATOM 4214 C CA . VAL A 1 310 ? -39.560 -51.534 -8.493 1.00 9.19 274 VAL A CA 1
ATOM 4215 C C . VAL A 1 310 ? -40.922 -51.602 -9.167 1.00 11.02 274 VAL A C 1
ATOM 4216 O O . VAL A 1 310 ? -41.670 -52.574 -8.991 1.00 11.45 274 VAL A O 1
ATOM 4229 N N . LYS A 1 311 ? -41.244 -50.547 -9.907 1.00 9.28 275 LYS A N 1
ATOM 4230 C CA . LYS A 1 311 ? -42.415 -50.472 -10.776 1.00 9.56 275 LYS A CA 1
ATOM 4231 C C . LYS A 1 311 ? -41.895 -50.201 -12.179 1.00 11.19 275 LYS A C 1
ATOM 4232 O O . LYS A 1 311 ? -41.109 -49.268 -12.382 1.00 10.43 275 LYS A O 1
ATOM 4251 N N . THR A 1 312 ? -42.297 -51.031 -13.138 1.00 10.23 276 THR A N 1
ATOM 4252 C CA . THR A 1 312 ? -41.813 -50.935 -14.510 1.00 7.54 276 THR A CA 1
ATOM 4253 C C . THR A 1 312 ? -42.995 -50.708 -15.449 1.00 8.85 276 THR A C 1
ATOM 4254 O O . THR A 1 312 ? -44.098 -51.204 -15.210 1.00 9.08 276 THR A O 1
ATOM 4265 N N . LYS A 1 313 ? -42.774 -49.940 -16.510 1.00 8.06 277 LYS A N 1
ATOM 4266 C CA . LYS A 1 313 ? -43.785 -49.879 -17.558 1.00 9.96 277 LYS A CA 1
ATOM 4267 C C . LYS A 1 313 ? -43.076 -49.736 -18.885 1.00 11.53 277 LYS A C 1
ATOM 4268 O O . LYS A 1 313 ? -42.331 -48.772 -19.096 1.00 8.11 277 LYS A O 1
ATOM 4287 N N . VAL A 1 314 ? -43.288 -50.711 -19.758 1.00 8.84 278 VAL A N 1
ATOM 4288 C CA . VAL A 1 314 ? -42.738 -50.681 -21.105 1.00 9.03 278 VAL A CA 1
ATOM 4289 C C . VAL A 1 314 ? -43.880 -50.452 -22.081 1.00 8.27 278 VAL A C 1
ATOM 4290 O O . VAL A 1 314 ? -44.871 -51.207 -22.099 1.00 10.05 278 VAL A O 1
ATOM 4303 N N . TYR A 1 315 ? -43.734 -49.398 -22.891 1.00 9.26 279 TYR A N 1
ATOM 4304 C CA . TYR A 1 315 ? -44.776 -48.951 -23.798 1.00 8.48 279 TYR A CA 1
ATOM 4305 C C . TYR A 1 315 ? -44.597 -49.636 -25.148 1.00 8.79 279 TYR A C 1
ATOM 4306 O O . TYR A 1 315 ? -43.606 -49.346 -25.849 1.00 9.22 279 TYR A O 1
ATOM 4324 N N . PRO A 1 316 ? -45.525 -50.490 -25.573 1.00 11.61 280 PRO A N 1
ATOM 4325 C CA . PRO A 1 316 ? -45.332 -51.233 -26.825 1.00 9.39 280 PRO A CA 1
ATOM 4326 C C . PRO A 1 316 ? -45.353 -50.322 -28.038 1.00 12.30 280 PRO A C 1
ATOM 4327 O O . PRO A 1 316 ? -46.189 -49.418 -28.151 1.00 10.87 280 PRO A O 1
ATOM 4338 N N . GLY A 1 317 ? -44.445 -50.605 -28.969 1.00 10.17 281 GLY A N 1
ATOM 4339 C CA . GLY A 1 317 ? -44.460 -49.964 -30.267 1.00 15.09 281 GLY A CA 1
ATOM 4340 C C . GLY A 1 317 ? -43.816 -48.597 -30.300 1.00 14.26 281 GLY A C 1
ATOM 4341 O O . GLY A 1 317 ? -43.878 -47.926 -31.338 1.00 18.59 281 GLY A O 1
ATOM 4345 N N . HIS A 1 318 ? -43.222 -48.155 -29.203 1.00 9.26 282 HIS A N 1
ATOM 4346 C CA . HIS A 1 318 ? -42.562 -46.863 -29.129 1.00 8.47 282 HIS A CA 1
ATOM 4347 C C . HIS A 1 318 ? -41.051 -47.050 -29.073 1.00 9.60 282 HIS A C 1
ATOM 4348 O O . HIS A 1 318 ? -40.555 -48.015 -28.487 1.00 10.49 282 HIS A O 1
ATOM 4362 N N . ARG A 1 319 ? -40.334 -46.128 -29.715 1.00 10.19 283 ARG A N 1
ATOM 4363 C CA . ARG A 1 319 ? -38.880 -46.104 -29.687 1.00 9.31 283 ARG A CA 1
ATOM 4364 C C . ARG A 1 319 ? -38.418 -45.362 -28.435 1.00 7.28 283 ARG A C 1
ATOM 4365 O O . ARG A 1 319 ? -39.059 -45.460 -27.387 1.00 8.83 283 ARG A O 1
ATOM 4386 N N . HIS A 1 320 ? -37.335 -44.594 -28.528 1.00 10.80 284 HIS A N 1
ATOM 4387 C CA . HIS A 1 320 ? -36.586 -44.189 -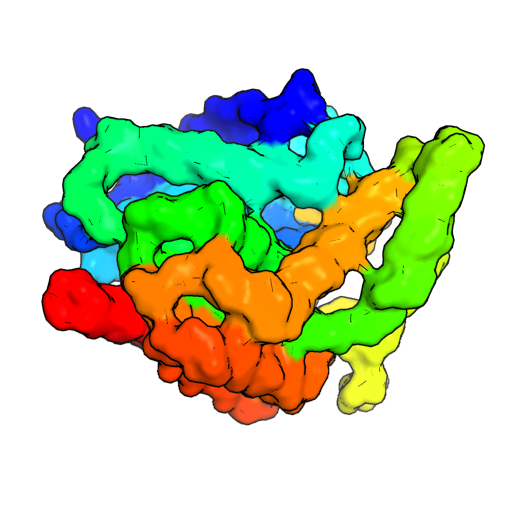27.332 1.00 8.81 284 HIS A CA 1
ATOM 4388 C C . HIS A 1 320 ? -37.314 -43.119 -26.524 1.00 9.01 284 HIS A C 1
ATOM 4389 O O . HIS A 1 320 ? -37.474 -43.259 -25.304 1.00 9.14 284 HIS A O 1
ATOM 4403 N N . GLU A 1 321 ? -37.771 -42.039 -27.170 1.00 8.32 285 GLU A N 1
ATOM 4404 C CA . GLU A 1 321 ? -38.269 -40.874 -26.423 1.00 10.40 285 GLU A CA 1
ATOM 4405 C C . GLU A 1 321 ? -39.775 -40.975 -26.166 1.00 11.03 285 GLU A C 1
ATOM 4406 O O . GLU A 1 321 ? -40.582 -40.186 -26.665 1.00 9.14 285 GLU A O 1
ATOM 4418 N N . ILE A 1 322 ? -40.142 -41.934 -25.300 1.00 7.21 286 ILE A N 1
ATOM 4419 C CA . ILE A 1 322 ? -41.547 -42.148 -24.948 1.00 7.86 286 ILE A CA 1
ATOM 4420 C C . ILE A 1 322 ? -42.164 -40.907 -24.327 1.00 9.56 286 ILE A C 1
ATOM 4421 O O . ILE A 1 322 ? -43.363 -40.681 -24.466 1.00 10.54 286 ILE A O 1
ATOM 4437 N N . HIS A 1 323 ? -41.383 -40.109 -23.606 1.00 9.19 287 HIS A N 1
ATOM 4438 C CA . HIS A 1 323 ? -41.894 -38.917 -22.946 1.00 7.63 287 HIS A CA 1
ATOM 4439 C C . HIS A 1 323 ? -42.146 -37.769 -23.913 1.00 8.71 287 HIS A C 1
ATOM 4440 O O . HIS A 1 323 ? -42.799 -36.783 -23.534 1.00 11.12 287 HIS A O 1
ATOM 4454 N N . ASN A 1 324 ? -41.650 -37.869 -25.151 1.00 9.05 288 ASN A N 1
ATOM 4455 C CA . ASN A 1 324 ? -41.940 -36.874 -26.173 1.00 8.79 288 ASN A CA 1
ATOM 4456 C C . ASN A 1 324 ? -42.994 -37.323 -27.175 1.00 9.36 288 ASN A C 1
ATOM 4457 O O . ASN A 1 324 ? -43.696 -36.475 -27.727 1.00 10.26 288 ASN A O 1
ATOM 4468 N N . ASP A 1 325 ? -43.100 -38.622 -27.444 1.00 7.95 289 ASP A N 1
ATOM 4469 C CA . ASP A 1 325 ? -44.144 -39.150 -28.320 1.00 8.17 289 ASP A CA 1
ATOM 4470 C C . ASP A 1 325 ? -45.513 -38.604 -27.911 1.00 9.57 289 ASP A C 1
ATOM 4471 O O . ASP A 1 325 ? -45.978 -38.843 -26.79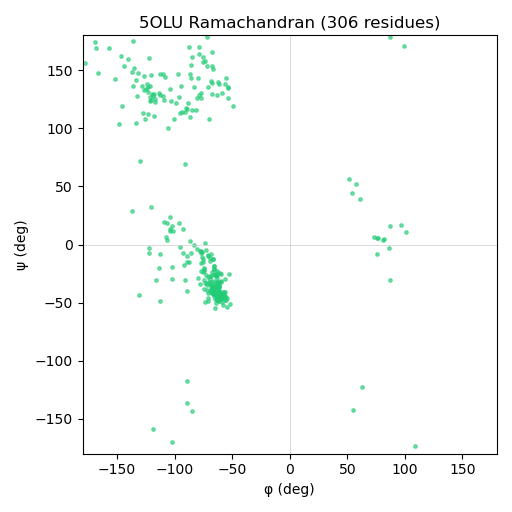6 1.00 11.02 289 ASP A O 1
ATOM 4480 N N . ARG A 1 326 ? -46.177 -37.883 -28.825 1.00 9.80 290 ARG A N 1
ATOM 4481 C CA . ARG A 1 326 ? -47.319 -37.064 -28.411 1.00 8.04 290 ARG A CA 1
ATOM 4482 C C . ARG A 1 326 ? -48.555 -37.892 -28.112 1.00 8.14 290 ARG A C 1
ATOM 4483 O O . ARG A 1 326 ? -49.431 -37.432 -27.361 1.00 9.69 290 ARG A O 1
ATOM 4504 N N . ASP A 1 327 ? -48.646 -39.103 -28.666 1.00 9.93 291 ASP A N 1
ATOM 4505 C CA . ASP A 1 327 ? -49.806 -39.934 -28.407 1.00 12.77 291 ASP A CA 1
ATOM 4506 C C . ASP A 1 327 ? -49.788 -40.541 -27.008 1.00 13.04 291 ASP A C 1
ATOM 4507 O O . ASP A 1 327 ? -50.850 -40.925 -26.509 1.00 13.91 291 ASP A O 1
ATOM 4516 N N . ILE A 1 328 ? -48.626 -40.622 -26.355 1.00 9.64 292 ILE A N 1
ATOM 4517 C CA . ILE A 1 328 ? -48.528 -41.164 -25.005 1.00 11.64 292 ILE A CA 1
ATOM 4518 C C . ILE A 1 328 ? -47.921 -40.195 -24.001 1.00 10.58 292 ILE A C 1
ATOM 4519 O O . ILE A 1 328 ? -47.835 -40.535 -22.819 1.00 11.17 292 ILE A O 1
ATOM 4535 N N . ARG A 1 329 ? -47.485 -39.006 -24.423 1.00 11.10 293 ARG A N 1
ATOM 4536 C CA . ARG A 1 329 ? -46.742 -38.132 -23.518 1.00 9.80 293 ARG A CA 1
ATOM 4537 C C . ARG A 1 329 ? -47.507 -37.860 -22.221 1.00 9.37 293 ARG A C 1
ATOM 4538 O O . ARG A 1 329 ? -46.943 -37.950 -21.124 1.00 9.03 293 ARG A O 1
ATOM 4559 N N . ASP A 1 330 ? -48.797 -37.540 -22.318 1.00 10.87 294 ASP A N 1
ATOM 4560 C CA . ASP A 1 330 ? -49.531 -37.210 -21.098 1.00 13.93 294 ASP A CA 1
ATOM 4561 C C . ASP A 1 330 ? -49.631 -38.430 -20.182 1.00 9.98 294 ASP A C 1
ATOM 4562 O O . ASP A 1 330 ? -49.445 -38.318 -18.961 1.00 12.78 294 ASP A O 1
ATOM 4571 N N . GLU A 1 331 ? -49.887 -39.610 -20.756 1.00 9.31 295 GLU A N 1
ATOM 4572 C CA . GLU A 1 331 ? -49.892 -40.851 -19.974 1.00 9.65 295 GLU A CA 1
ATOM 4573 C C . GLU A 1 331 ? -48.543 -41.101 -19.310 1.00 9.34 295 GLU A C 1
ATOM 4574 O O . GLU A 1 331 ? -48.478 -41.532 -18.143 1.00 10.01 295 GLU A O 1
ATOM 4586 N N . VAL A 1 332 ? -47.449 -40.863 -20.039 1.00 9.57 296 VAL A N 1
ATOM 4587 C CA . VAL A 1 332 ? -46.117 -41.090 -19.474 1.00 9.32 296 VAL A CA 1
ATOM 4588 C C . VAL A 1 332 ? -45.893 -40.180 -18.272 1.00 10.65 296 VAL A C 1
ATOM 4589 O O . VAL A 1 332 ? -45.444 -40.622 -17.204 1.00 9.02 296 VAL A O 1
ATOM 4602 N N . GLU A 1 333 ? -46.197 -38.893 -18.438 1.00 10.62 297 GLU A N 1
ATOM 4603 C CA . GLU A 1 333 ? -46.027 -37.931 -17.356 1.00 9.83 297 GLU A CA 1
ATOM 4604 C C . GLU A 1 333 ? -46.927 -38.260 -16.174 1.00 9.50 297 GLU A C 1
ATOM 4605 O O . GLU A 1 333 ? -46.488 -38.200 -15.021 1.00 10.77 297 GLU A O 1
ATOM 4617 N N . GLU A 1 334 ? -48.186 -38.625 -16.438 1.00 7.33 298 GLU A N 1
ATOM 4618 C CA . GLU A 1 334 ? -49.103 -38.926 -15.351 1.00 6.61 298 GLU A CA 1
ATOM 4619 C C . GLU A 1 334 ? -48.625 -40.137 -14.566 1.00 11.39 298 GLU A C 1
ATOM 4620 O O . GLU A 1 334 ? -48.805 -40.195 -13.343 1.00 9.40 298 GLU A O 1
ATOM 4632 N N . GLY A 1 335 ? -48.022 -41.113 -15.259 1.00 9.33 299 GLY A N 1
ATOM 4633 C CA . GLY A 1 335 ? -47.451 -42.266 -14.579 1.00 10.68 299 GLY A CA 1
ATOM 4634 C C . GLY A 1 335 ? -46.312 -41.894 -13.652 1.00 10.47 299 GLY A C 1
ATOM 4635 O O . GLY A 1 335 ? -46.199 -42.428 -12.552 1.00 9.83 299 GLY A O 1
ATOM 4639 N N . ILE A 1 336 ? -45.429 -41.004 -14.097 1.00 9.51 300 ILE A N 1
ATOM 4640 C CA . ILE A 1 336 ? -44.342 -40.544 -13.230 1.00 8.62 300 ILE A CA 1
ATOM 4641 C C . ILE A 1 336 ? -44.914 -39.841 -12.000 1.00 11.79 300 ILE A C 1
ATOM 4642 O O . ILE A 1 336 ? -44.494 -40.081 -10.859 1.00 9.23 300 ILE A O 1
ATOM 4658 N N . ILE A 1 337 ? -45.883 -38.958 -12.217 1.00 9.39 301 ILE A N 1
ATOM 4659 C CA . ILE A 1 337 ? -46.475 -38.209 -11.114 1.00 8.14 301 ILE A CA 1
ATOM 4660 C C . ILE A 1 337 ? -47.200 -39.149 -10.157 1.00 9.39 301 ILE A C 1
ATOM 4661 O O . ILE A 1 337 ? -47.155 -38.966 -8.932 1.00 9.05 301 ILE A O 1
ATOM 4677 N N . SER A 1 338 ? -47.889 -40.161 -10.693 1.00 10.67 302 SER A N 1
ATOM 4678 C CA A SER A 1 338 ? -48.584 -41.114 -9.830 0.61 12.70 302 SER A CA 1
ATOM 4679 C CA B SER A 1 338 ? -48.581 -41.115 -9.830 0.39 12.19 302 SER A CA 1
ATOM 4680 C C . SER A 1 338 ? -47.595 -41.896 -8.975 1.00 8.68 302 SER A C 1
ATOM 4681 O O . SER A 1 338 ? -47.861 -42.164 -7.796 1.00 10.42 302 SER A O 1
ATOM 4694 N N . PHE A 1 339 ? -46.453 -42.279 -9.555 1.00 9.08 303 PHE A N 1
ATOM 4695 C CA . PHE A 1 339 ? -45.405 -42.959 -8.797 1.00 10.18 303 PHE A CA 1
ATOM 4696 C C . PHE A 1 339 ? -44.933 -42.090 -7.640 1.00 9.67 303 PHE A C 1
ATOM 4697 O O . PHE A 1 339 ? -44.835 -42.549 -6.493 1.00 10.67 303 PHE A O 1
ATOM 4714 N N . ILE A 1 340 ? -44.628 -40.823 -7.926 1.00 9.13 304 ILE A N 1
ATOM 4715 C CA . ILE A 1 340 ? -44.154 -39.904 -6.897 1.00 8.99 304 ILE A CA 1
ATOM 4716 C C . ILE A 1 340 ? -45.227 -39.699 -5.834 1.00 9.22 304 ILE A C 1
ATOM 4717 O O . ILE A 1 340 ? -44.955 -39.748 -4.636 1.00 10.45 304 ILE A O 1
ATOM 4733 N N . ASN A 1 341 ? -46.460 -39.444 -6.260 1.00 9.33 305 ASN A N 1
ATOM 4734 C CA . ASN A 1 341 ? -47.533 -39.236 -5.304 1.00 11.06 305 ASN A CA 1
ATOM 4735 C C . ASN A 1 341 ? -47.748 -40.449 -4.411 1.00 12.17 305 ASN A C 1
ATOM 4736 O O . ASN A 1 341 ? -48.169 -40.299 -3.253 1.00 17.99 305 ASN A O 1
ATOM 4747 N N . GLY A 1 342 ? -47.508 -41.653 -4.933 1.00 11.68 306 GLY A N 1
ATOM 4748 C CA . GLY A 1 342 ? -47.672 -42.838 -4.112 1.00 12.79 306 GLY A CA 1
ATOM 4749 C C . GLY A 1 342 ? -46.651 -42.916 -3.001 1.00 13.52 306 GLY A C 1
ATOM 4750 O O . GLY A 1 342 ? -46.906 -43.542 -1.973 1.00 15.49 306 GLY A O 1
ATOM 4754 N N . ILE A 1 343 ? -45.519 -42.249 -3.176 1.00 12.52 307 ILE A N 1
ATOM 4755 C CA . ILE A 1 343 ? -44.460 -42.231 -2.177 1.00 13.50 307 ILE A CA 1
ATOM 4756 C C . ILE A 1 343 ? -44.637 -41.094 -1.176 1.00 18.76 307 ILE A C 1
ATOM 4757 O O . ILE A 1 343 ? -44.385 -41.275 0.017 1.00 19.14 307 ILE A O 1
ATOM 4773 N N . ILE A 1 344 ? -45.057 -39.912 -1.635 1.00 14.50 308 ILE A N 1
ATOM 4774 C CA . ILE A 1 344 ? -45.184 -38.762 -0.741 1.00 16.35 308 ILE A CA 1
ATOM 4775 C C . ILE A 1 344 ? -46.270 -39.014 0.298 1.00 19.26 308 ILE A C 1
ATOM 4776 O O . ILE A 1 344 ? -46.028 -38.900 1.504 1.00 30.89 308 ILE A O 1
ATOM 4792 N N . VAL A 1 345 ? -47.473 -39.351 -0.155 1.00 23.82 309 VAL A N 1
ATOM 4793 C CA . VAL A 1 345 ? -48.521 -39.918 0.704 1.00 67.85 309 VAL A CA 1
ATOM 4794 C C . VAL A 1 345 ? -49.438 -40.759 -0.177 1.00 69.47 309 VAL A C 1
ATOM 4795 O O . VAL A 1 345 ? -49.160 -41.925 -0.449 1.00 61.75 309 VAL A O 1
#

Sequence (310 aa):
TMAFQELSSFQSFNGKDNVKAWIYTPIRKPRGIVQVVHGFGEHSRRYLHMILKFNEAGFVVAADDHVGHGKTAYDSGNWGDWGDKGYMTMAEDEHTLRKIVQEQYPDLPYFMFGHSMGSMIARGYAATHGAGLSGLILCGTSGRFPNASKLLPVLKNLIYEGKGQETDLSYLEELMGWMTERIEQPKTPNDWISSDPDIVADHANDPFNNFTTPPNIRSLYYFVQMMEIIVGTEWAEKVPVSIPIYNIAGDQDPVGQYGEGVYAVSNWLVQTGHHVKTKVYPGHRHEIHNDRDIRDEVEEGIISSFINGIIV

Foldseek 3Di:
DDAKDWDWDAFPQRPFIKTKIKHAAPDAAAAEEEEFEDAQAADVVCVVLCVVCSPLRYIYMYIAQCLFFPRCVVVVRNAENHDPFLLRRLVVSVVRVVVVCVVVVPHAYEYEAAEVGLLSQLVNLLPVVPRHQAYEYALAAAQQPPLVVCLVVLVVCVVVVQQQAADCVVVCNRQVCFCVVPDPDPDSPCLQKVPVVVVVCSVVDVRGDPDHYHGSNVVSSSSVSSPCCYALVSLLSRDLSYAYEFEFEQSEVRHPRPPNSVVSVVSNVVNPHHYHYDYHYPIGGPQCPPVVCVVVVSVVVSVVVVVRSD

Radius of gyration: 18.13 Å; Cα contacts (8 Å, |Δi|>4): 643; chains: 1; bounding box: 49×42×49 Å

Nearest PDB structures (foldseek):
  5olu-assembly1_A  TM=1.003E+00  e=4.562E-72  Heyndrickxia coagulans DSM 1 = ATCC 7050
  6khm-assembly1_A  TM=9.551E-01  e=5.396E-33  Cutibacterium acnes HL110PA4
  3jwe-assembly1_A  TM=8.695E-01  e=1.243E-16  Homo sapiens
  4zxf-assembly1_A  TM=7.561E-01  e=9.942E-16  Saccharomyces cerevisiae S288C
  4zxf-assembly2_B  TM=7.281E-01  e=4.116E-16  Saccharomyces cerevisiae S288C

Solvent-accessible surface area: 12694 Å² total; per-residue (Å²): 177,131,62,127,25,114,35,55,20,117,4,97,4,43,100,4,80,0,44,0,4,0,19,27,14,139,161,177,40,91,0,0,0,0,0,0,0,1,32,3,5,8,1,72,40,6,79,62,5,0,103,58,0,11,124,22,2,0,0,0,0,0,0,0,2,0,2,7,0,56,0,0,150,74,56,59,29,53,14,23,5,0,89,105,23,61,43,2,3,7,36,2,0,37,42,0,17,120,45,0,40,147,71,34,92,133,35,38,1,0,0,0,0,3,13,1,0,0,5,4,0,0,12,0,1,25,73,46,6,83,59,8,33,0,0,0,0,0,0,0,0,2,157,10,48,59,0,61,152,2,42,82,65,0,123,79,20,58,88,97,64,76,8,129,99,77,58,88,58,42,24,102,88,0,28,55,52,5,24,112,133,28,151,168,54,137,49,110,35,1,15,3,2,58,46,61,107,12,7,49,85,10,80,120,30,106,58,15,20,78,124,61,28,10,7,7,34,0,3,27,15,8,0,37,10,2,47,77,1,29,7,54,135,3,0,132,105,2,52,89,86,0,22,0,6,0,0,0,0,35,63,0,2,5,0,37,39,9,138,5,0,104,31,0,4,76,23,0,82,126,31,54,10,131,29,116,32,72,29,9,105,47,22,44,6,6,0,6,16,5,142,118,18,46,71,80,0,1,103,18,0,26,74,16,0,52,57,59,40,163

B-factor: mean 22.33, std 16.59, range [6.42, 150.34]